Protein AF-A0A6I9P1H6-F1 (afdb_monomer_lite)

Foldseek 3Di:
DDDDDDDDDDDDDDDDDDDDDDPDDDDDPDPDDPPPVCCVVPVLVPALPVVLVCCVVVNDDDDNPVSVVSNVVCVVVVVVVVVCVVVVPVCVVVVVVVVVVVVVVCVVDDDDPDPCVVPDDPPDPVNVVLVVCCVPVNDDDPDDDDDDDDDDPDPPDDCLALVNVVVVLVVLLVVQADWDQDPNDIDGCLNVADQPDDDDDPFPCNVVCSLQRFGDDFELCLLALSVQSSGPRWDDDPPDDIDGLLPDFPVVVLVVCVVVVHDCVVVVVVCVVLVQHRQRLQHAHSDLVPPSNHPNHPCVVPPDGDRSQQSQWQHHAHRRNVPGGGGSVNHDPPWDAPVNHTTDD

Secondary structure (DSSP, 8-state):
-------------------------S------S---HHHHH-HHHH-HHHHHHHHHTTSS---HHHHHHHHHHHHHHHHHHHHHHHTHHHHHHHHHHHHHHHHHGGGG-PPP--HHHHHSPTTSHHHHHHHHHHHHH-SS-S----------SSTT----SHHHHHHHHHHHHHHHT-EEEETTEEEEHHHHS---S-----STTHHHHHHH-------GGGGSGGGGGG---EE--TTSPPEETTT--HHHHHHHHHHTT---HHHHHHHHHTT-TTTTTTSPPS-TT-TTS-TTSTTTT--SPP-HHHHHTT-EE-S-TTT-EE-HHHH--S--BSTTS-B--

Structure (mmCIF, N/CA/C/O backbone):
data_AF-A0A6I9P1H6-F1
#
_entry.id   AF-A0A6I9P1H6-F1
#
loop_
_atom_site.group_PDB
_atom_site.id
_atom_site.type_symbol
_atom_site.label_atom_id
_atom_site.label_alt_id
_atom_site.label_comp_id
_atom_site.label_asym_id
_atom_site.label_entity_id
_atom_site.label_seq_id
_atom_site.pdbx_PDB_ins_code
_atom_site.Cartn_x
_atom_site.Cartn_y
_atom_site.Cartn_z
_atom_site.occupancy
_atom_site.B_iso_or_equiv
_atom_site.auth_seq_id
_atom_site.auth_comp_id
_atom_site.auth_asym_id
_atom_site.auth_atom_id
_atom_site.pdbx_PDB_model_num
ATOM 1 N N . MET A 1 1 ? -38.890 -29.809 52.401 1.00 29.33 1 MET A N 1
ATOM 2 C CA . MET A 1 1 ? -40.084 -29.863 51.541 1.00 29.33 1 MET A CA 1
ATOM 3 C C . MET A 1 1 ? -40.910 -31.025 52.050 1.00 29.33 1 MET A C 1
ATOM 5 O O . MET A 1 1 ? -40.348 -32.099 52.188 1.00 29.33 1 MET A O 1
ATOM 9 N N . ALA A 1 2 ? -42.160 -30.797 52.435 1.00 23.08 2 ALA A N 1
ATOM 10 C CA . ALA A 1 2 ? -43.117 -31.863 52.714 1.00 23.08 2 ALA A CA 1
ATOM 11 C C . ALA A 1 2 ? -44.215 -31.703 51.662 1.00 23.08 2 ALA A C 1
ATOM 13 O O . ALA A 1 2 ? -44.708 -30.592 51.477 1.00 23.08 2 ALA A O 1
ATOM 14 N N . SER A 1 3 ? -44.484 -32.769 50.915 1.00 25.12 3 SER A N 1
ATOM 15 C CA . SER A 1 3 ? -45.437 -32.799 49.808 1.00 25.12 3 SER A CA 1
ATOM 16 C C . SER A 1 3 ? -46.521 -33.815 50.141 1.00 25.12 3 SER A C 1
ATOM 18 O O . SER A 1 3 ? -46.203 -34.893 50.642 1.00 25.12 3 SER A O 1
ATOM 20 N N . ALA A 1 4 ? -47.773 -33.478 49.850 1.00 27.72 4 ALA A N 1
ATOM 21 C CA . ALA A 1 4 ? -48.874 -34.426 49.763 1.00 27.72 4 ALA A CA 1
ATOM 22 C C . ALA A 1 4 ? -49.551 -34.235 48.401 1.00 27.72 4 ALA A C 1
ATOM 24 O O . ALA A 1 4 ? -49.667 -33.114 47.903 1.00 27.72 4 ALA A O 1
ATOM 25 N N . ALA A 1 5 ? -49.889 -35.363 47.787 1.00 29.36 5 ALA A N 1
ATOM 26 C CA . ALA A 1 5 ? -50.255 -35.511 46.391 1.00 29.36 5 ALA A CA 1
ATOM 27 C C . ALA A 1 5 ? -51.681 -35.033 46.055 1.00 29.36 5 ALA A C 1
ATOM 29 O O . ALA A 1 5 ? -52.578 -35.103 46.886 1.00 29.36 5 ALA A O 1
ATOM 30 N N . ASN A 1 6 ? -51.831 -34.658 44.779 1.00 31.67 6 ASN A N 1
ATOM 31 C CA . ASN A 1 6 ? -53.030 -34.618 43.932 1.00 31.67 6 ASN A CA 1
ATOM 32 C C . ASN A 1 6 ? -54.236 -33.761 44.363 1.00 31.67 6 ASN A C 1
ATOM 34 O O . ASN A 1 6 ? -55.027 -34.148 45.217 1.00 31.67 6 ASN A O 1
ATOM 38 N N . ALA A 1 7 ? -54.468 -32.678 43.612 1.00 27.02 7 ALA A N 1
ATOM 39 C CA . ALA A 1 7 ? -55.803 -32.140 43.340 1.00 27.02 7 ALA A CA 1
ATOM 40 C C . ALA A 1 7 ? -55.839 -31.530 41.917 1.00 27.02 7 ALA A C 1
ATOM 42 O O . ALA A 1 7 ? -54.811 -30.995 41.487 1.00 27.02 7 ALA A O 1
ATOM 43 N N . PRO A 1 8 ? -56.958 -31.635 41.169 1.00 28.03 8 PRO A N 1
ATOM 44 C CA . PRO A 1 8 ? -57.033 -31.257 39.761 1.00 28.03 8 PRO A CA 1
ATOM 45 C C . PRO A 1 8 ? -57.216 -29.750 39.558 1.00 28.03 8 PRO A C 1
ATOM 47 O O . PRO A 1 8 ? -57.646 -29.018 40.445 1.00 28.03 8 PRO A O 1
ATOM 50 N N . SER A 1 9 ? -56.875 -29.333 38.343 1.00 38.22 9 SER A N 1
ATOM 51 C CA . SER A 1 9 ? -56.962 -27.994 37.771 1.00 38.22 9 SER A CA 1
ATOM 52 C C . SER A 1 9 ? -58.387 -27.447 37.701 1.00 38.22 9 SER A C 1
ATOM 54 O O . SER A 1 9 ? -59.208 -28.028 36.999 1.00 38.22 9 SER A O 1
ATOM 56 N N . GLU A 1 10 ? -58.618 -26.266 38.272 1.00 28.19 10 GLU A N 1
ATOM 57 C CA . GLU A 1 10 ? -59.583 -25.304 37.737 1.00 28.19 10 GLU A CA 1
ATOM 58 C C . GLU A 1 10 ? -59.028 -23.886 37.903 1.00 28.19 10 GLU A C 1
ATOM 60 O O . GLU A 1 10 ? -58.549 -23.479 38.962 1.00 28.19 10 GLU A O 1
ATOM 65 N N . GLN A 1 11 ? -59.006 -23.183 36.779 1.00 32.91 11 GLN A N 1
ATOM 66 C CA . GLN A 1 11 ? -58.397 -21.885 36.566 1.00 32.91 11 GLN A CA 1
ATOM 67 C C . GLN A 1 11 ? -59.545 -20.888 36.424 1.00 32.91 11 GLN A C 1
ATOM 69 O O . GLN A 1 11 ? -60.203 -20.870 35.388 1.00 32.91 11 GLN A O 1
ATOM 74 N N . GLU A 1 12 ? -59.794 -20.066 37.445 1.00 27.11 12 GLU A N 1
ATOM 75 C CA . GLU A 1 12 ? -60.723 -18.939 37.329 1.00 27.11 12 GLU A CA 1
ATOM 76 C C . GLU A 1 12 ? -59.973 -17.617 37.530 1.00 27.11 12 GLU A C 1
ATOM 78 O O . GLU A 1 12 ? -59.463 -17.297 38.604 1.00 27.11 12 GLU A O 1
ATOM 83 N N . ASN A 1 13 ? -59.881 -16.879 36.424 1.00 35.34 13 ASN A N 1
ATOM 84 C CA . ASN A 1 13 ? -59.433 -15.496 36.318 1.00 35.34 13 ASN A CA 1
ATOM 85 C C . ASN A 1 13 ? -60.238 -14.580 37.248 1.00 35.34 13 ASN A C 1
ATOM 87 O O . ASN A 1 13 ? -61.447 -14.466 37.061 1.00 35.34 13 ASN A O 1
ATOM 91 N N . ARG A 1 14 ? -59.576 -13.815 38.128 1.00 28.55 14 ARG A N 1
ATOM 92 C CA . ARG A 1 14 ? -60.088 -12.512 38.592 1.00 28.55 14 ARG A CA 1
ATOM 93 C C . ARG A 1 14 ? -58.955 -11.534 38.918 1.00 28.55 14 ARG A C 1
ATOM 95 O O . ARG A 1 14 ? -57.993 -11.886 39.594 1.00 28.55 14 ARG A O 1
ATOM 102 N N . ASP A 1 15 ? -59.116 -10.322 38.389 1.00 31.20 15 ASP A N 1
ATOM 103 C CA . ASP A 1 15 ? -58.212 -9.165 38.428 1.00 31.20 15 ASP A CA 1
ATOM 104 C C . ASP A 1 15 ? -57.786 -8.711 39.847 1.00 31.20 15 ASP A C 1
ATOM 106 O O . ASP A 1 15 ? -58.510 -8.945 40.822 1.00 31.20 15 ASP A O 1
ATOM 110 N N . PRO A 1 16 ? -56.628 -8.027 39.989 1.00 36.81 16 PRO A N 1
ATOM 111 C CA . PRO A 1 16 ? -55.955 -7.805 41.262 1.00 36.81 16 PRO A CA 1
ATOM 112 C C . PRO A 1 16 ? -56.368 -6.473 41.902 1.00 36.81 16 PRO A C 1
ATOM 114 O O . PRO A 1 16 ? -55.867 -5.416 41.525 1.00 36.81 16 PRO A O 1
ATOM 117 N N . ASP A 1 17 ? -57.222 -6.502 42.927 1.00 35.41 17 ASP A N 1
ATOM 118 C CA . ASP A 1 17 ? -57.636 -5.275 43.620 1.00 35.41 17 ASP A CA 1
ATOM 119 C C . ASP A 1 17 ? -57.057 -5.140 45.044 1.00 35.41 17 ASP A C 1
ATOM 121 O O . ASP A 1 17 ? -57.394 -5.886 45.961 1.00 35.41 17 ASP A O 1
ATOM 125 N N . ARG A 1 18 ? -56.196 -4.118 45.194 1.00 34.31 18 ARG A N 1
ATOM 126 C CA . ARG A 1 18 ? -55.685 -3.428 46.407 1.00 34.31 18 ARG A CA 1
ATOM 127 C C . ARG A 1 18 ? -55.239 -4.269 47.620 1.00 34.31 18 ARG A C 1
ATOM 129 O O . ARG A 1 18 ? -56.071 -4.848 48.319 1.00 34.31 18 ARG A O 1
ATOM 136 N N . PRO A 1 19 ? -53.978 -4.137 48.090 1.00 31.38 19 PRO A N 1
ATOM 137 C CA . PRO A 1 19 ? -53.599 -4.733 49.365 1.00 31.38 19 PRO A CA 1
ATOM 138 C C . PRO A 1 19 ? -54.233 -3.948 50.523 1.00 31.38 19 PRO A C 1
ATOM 140 O O . PRO A 1 19 ? -54.010 -2.748 50.720 1.00 31.38 19 PRO A O 1
ATOM 143 N N . ARG A 1 20 ? -55.066 -4.651 51.294 1.00 40.25 20 ARG A N 1
ATOM 144 C CA . ARG A 1 20 ? -55.703 -4.148 52.511 1.00 40.25 20 ARG A CA 1
ATOM 145 C C . ARG A 1 20 ? -54.694 -4.148 53.658 1.00 40.25 20 ARG A C 1
ATOM 147 O O . ARG A 1 20 ? -54.273 -5.191 54.147 1.00 40.25 20 ARG A O 1
ATOM 154 N N . ILE A 1 21 ? -54.357 -2.953 54.137 1.00 41.62 21 ILE A N 1
ATOM 155 C CA . ILE A 1 21 ? -53.637 -2.745 55.395 1.00 41.62 21 ILE A CA 1
ATOM 156 C C . ILE A 1 21 ? -54.555 -3.197 56.543 1.00 41.62 21 ILE A C 1
ATOM 158 O O . ILE A 1 21 ? -55.512 -2.502 56.878 1.00 41.62 21 ILE A O 1
ATOM 162 N N . ARG A 1 22 ? -54.267 -4.334 57.190 1.00 35.12 22 ARG A N 1
ATOM 163 C CA . ARG A 1 22 ? -54.838 -4.662 58.508 1.00 35.12 22 ARG A CA 1
ATOM 164 C C . ARG A 1 22 ? -53.734 -4.884 59.534 1.00 35.12 22 ARG A C 1
ATOM 166 O O . ARG A 1 22 ? -53.161 -5.959 59.663 1.00 35.12 22 ARG A O 1
ATOM 173 N N . ARG A 1 23 ? -53.482 -3.835 60.318 1.00 35.50 23 ARG A N 1
ATOM 174 C CA . ARG A 1 23 ? -52.846 -3.924 61.635 1.00 35.50 23 ARG A CA 1
ATOM 175 C C . ARG A 1 23 ? -53.878 -4.585 62.557 1.00 35.50 23 ARG A C 1
ATOM 177 O O . ARG A 1 23 ? -54.861 -3.943 62.915 1.00 35.50 23 ARG A O 1
ATOM 184 N N . ARG A 1 24 ? -53.738 -5.879 62.859 1.00 41.03 24 ARG A N 1
ATOM 185 C CA . ARG A 1 24 ? -54.724 -6.588 63.690 1.00 41.03 24 ARG A CA 1
ATOM 186 C C . ARG A 1 24 ? -54.433 -6.312 65.168 1.00 41.03 24 ARG A C 1
ATOM 188 O O . ARG A 1 24 ? -53.486 -6.861 65.722 1.00 41.03 24 ARG A O 1
ATOM 195 N N . ASN A 1 25 ? -55.234 -5.436 65.778 1.00 30.94 25 ASN A N 1
ATOM 196 C CA . ASN A 1 25 ? -55.406 -5.414 67.229 1.00 30.94 25 ASN A CA 1
ATOM 197 C C . ASN A 1 25 ? -56.246 -6.630 67.644 1.00 30.94 25 ASN A C 1
ATOM 199 O O . ASN A 1 25 ? -57.116 -7.093 66.906 1.00 30.94 25 ASN A O 1
ATOM 203 N N . ARG A 1 26 ? -55.906 -7.172 68.810 1.00 47.94 26 ARG A N 1
ATOM 204 C CA . ARG A 1 26 ? -56.465 -8.379 69.421 1.00 47.94 26 ARG A CA 1
ATOM 205 C C . ARG A 1 26 ? -57.892 -8.091 69.908 1.00 47.94 26 ARG A C 1
ATOM 207 O O . ARG A 1 26 ? -58.064 -7.179 70.705 1.00 47.94 26 ARG A O 1
ATOM 214 N N . GLY A 1 27 ? -58.866 -8.885 69.463 1.00 34.81 27 GLY A N 1
ATOM 215 C CA . GLY A 1 27 ? -60.252 -8.835 69.946 1.00 34.81 27 GLY A CA 1
ATOM 216 C C . GLY A 1 27 ? -61.260 -8.545 68.839 1.00 34.81 27 GLY A C 1
ATOM 217 O O . GLY A 1 27 ? -61.596 -7.396 68.612 1.00 34.81 27 GLY A O 1
ATOM 218 N N . ASP A 1 28 ? -61.646 -9.586 68.101 1.00 30.09 28 ASP A N 1
ATOM 219 C CA . ASP A 1 28 ? -63.041 -9.869 67.731 1.00 30.09 28 ASP A CA 1
ATOM 220 C C . ASP A 1 28 ? -63.072 -11.035 66.740 1.00 30.09 28 ASP A C 1
ATOM 222 O O . ASP A 1 28 ? -62.555 -10.970 65.618 1.00 30.09 28 ASP A O 1
ATOM 226 N N . TYR A 1 29 ? -63.669 -12.137 67.189 1.00 39.19 29 TYR A N 1
ATOM 227 C CA . TYR A 1 29 ? -64.012 -13.282 66.358 1.00 39.19 29 TYR A CA 1
ATOM 228 C C . TYR A 1 29 ? -65.269 -12.943 65.552 1.00 39.19 29 TYR A C 1
ATOM 230 O O . TYR A 1 29 ? -66.377 -13.338 65.900 1.00 39.19 29 TYR A O 1
ATOM 238 N N . THR A 1 30 ? -65.096 -12.231 64.440 1.00 30.72 30 THR A N 1
ATOM 239 C CA . THR A 1 30 ? -66.087 -12.235 63.358 1.00 30.72 30 THR A CA 1
ATOM 240 C C . THR A 1 30 ? -65.793 -13.411 62.430 1.00 30.72 30 THR A C 1
ATOM 242 O O . THR A 1 30 ? -64.850 -13.420 61.640 1.00 30.72 30 THR A O 1
ATOM 245 N N . ARG A 1 31 ? -66.600 -14.457 62.618 1.00 39.22 31 ARG A N 1
ATOM 246 C CA . ARG A 1 31 ? -66.792 -15.613 61.734 1.00 39.22 31 ARG A CA 1
ATOM 247 C C . ARG A 1 31 ? -67.299 -15.078 60.379 1.00 39.22 31 ARG A C 1
ATOM 249 O O . ARG A 1 31 ? -68.198 -14.246 60.388 1.00 39.22 31 ARG A O 1
ATOM 256 N N . ASN A 1 32 ? -66.741 -15.556 59.262 1.00 34.53 32 ASN A N 1
ATOM 257 C CA . ASN A 1 32 ? -67.133 -15.277 57.858 1.00 34.53 32 ASN A CA 1
ATOM 258 C C . ASN A 1 32 ? -66.274 -14.278 57.051 1.00 34.53 32 ASN A C 1
ATOM 260 O O . ASN A 1 32 ? -66.785 -13.546 56.209 1.00 34.53 32 ASN A O 1
ATOM 264 N N . THR A 1 33 ? -64.951 -14.319 57.201 1.00 39.38 33 THR A N 1
ATOM 265 C CA . THR A 1 33 ? -64.059 -14.114 56.042 1.00 39.38 33 THR A CA 1
ATOM 266 C C . THR A 1 33 ? -63.577 -15.486 55.572 1.00 39.38 33 THR A C 1
ATOM 268 O O . THR A 1 33 ? -63.202 -16.273 56.450 1.00 39.38 33 THR A O 1
ATOM 271 N N . PRO A 1 34 ? -63.579 -15.807 54.262 1.00 41.56 34 PRO A N 1
ATOM 272 C CA . PRO A 1 34 ? -62.991 -17.054 53.788 1.00 41.56 34 PRO A CA 1
ATOM 273 C C . PRO A 1 34 ? -61.548 -17.102 54.295 1.00 41.56 34 PRO A C 1
ATOM 275 O O . PRO A 1 34 ? -60.816 -16.121 54.170 1.00 41.56 34 PRO A O 1
ATOM 278 N N . LEU A 1 35 ? -61.161 -18.195 54.950 1.00 52.41 35 LEU A N 1
ATOM 279 C CA . LEU A 1 35 ? -59.749 -18.469 55.187 1.00 52.41 35 LEU A CA 1
ATOM 280 C C . LEU A 1 35 ? -59.135 -18.646 53.798 1.00 52.41 35 LEU A C 1
ATOM 282 O O . LEU A 1 35 ? -59.453 -19.627 53.133 1.00 52.41 35 LEU A O 1
ATOM 286 N N . ASP A 1 36 ? -58.349 -17.668 53.346 1.00 59.59 36 ASP A N 1
ATOM 287 C CA . ASP A 1 36 ? -57.687 -17.693 52.041 1.00 59.59 36 ASP A CA 1
ATOM 288 C C . ASP A 1 36 ? -57.022 -19.064 51.838 1.00 59.59 36 ASP A C 1
ATOM 290 O O . ASP A 1 36 ? -56.136 -19.459 52.603 1.00 59.59 36 ASP A O 1
ATOM 294 N N . LEU A 1 37 ? -57.486 -19.806 50.825 1.00 62.22 37 LEU A N 1
ATOM 295 C CA . LEU A 1 37 ? -57.094 -21.193 50.537 1.00 62.22 37 LEU A CA 1
ATOM 296 C C . LEU A 1 37 ? -55.560 -21.343 50.432 1.00 62.22 37 LEU A C 1
ATOM 298 O O . LEU A 1 37 ? -54.986 -22.366 50.807 1.00 62.22 37 LEU A O 1
ATOM 302 N N . GLU A 1 38 ? -54.877 -20.277 50.008 1.00 60.91 38 GLU A N 1
ATOM 303 C CA . GLU A 1 38 ? -53.418 -20.178 49.924 1.00 60.91 38 GLU A CA 1
ATOM 304 C C . GLU A 1 38 ? -52.695 -20.314 51.271 1.00 60.91 38 GLU A C 1
ATOM 306 O O . GLU A 1 38 ? -51.604 -20.888 51.323 1.00 60.91 38 GLU A O 1
ATOM 311 N N . TYR A 1 39 ? -53.285 -19.856 52.379 1.00 64.50 39 TYR A N 1
ATOM 312 C CA . TYR A 1 39 ? -52.694 -20.026 53.713 1.00 64.50 39 TYR A CA 1
ATOM 313 C C . TYR A 1 39 ? -52.761 -21.478 54.196 1.00 64.50 39 TYR A C 1
ATOM 315 O O . TYR A 1 39 ? -51.957 -21.876 55.040 1.00 64.50 39 TYR A O 1
ATOM 323 N N . LEU A 1 40 ? -53.685 -22.275 53.653 1.00 64.94 40 LEU A N 1
ATOM 324 C CA . LEU A 1 40 ? -53.791 -23.709 53.924 1.00 64.94 40 LEU A CA 1
ATOM 325 C C . LEU A 1 40 ? -52.874 -24.519 53.001 1.00 64.94 40 LEU A C 1
ATOM 327 O O . LEU A 1 40 ? -52.251 -25.480 53.444 1.00 64.94 40 LEU A O 1
ATOM 331 N N . GLN A 1 41 ? -52.742 -24.109 51.738 1.00 71.31 41 GLN A N 1
ATOM 332 C CA . GLN A 1 41 ? -51.966 -24.844 50.740 1.00 71.31 41 GLN A CA 1
ATOM 333 C C . GLN A 1 41 ? -50.458 -24.528 50.798 1.00 71.31 41 GLN A C 1
ATOM 335 O O . GLN A 1 41 ? -49.636 -25.414 50.560 1.00 71.31 41 GLN A O 1
ATOM 340 N N . ARG A 1 42 ? -50.064 -23.278 51.111 1.00 76.75 42 ARG A N 1
ATOM 341 C CA . ARG A 1 42 ? -48.656 -22.814 51.146 1.00 76.75 42 ARG A CA 1
ATOM 342 C C . ARG A 1 42 ? -48.396 -21.744 52.230 1.00 76.75 42 ARG A C 1
ATOM 344 O O . ARG A 1 42 ? -47.953 -20.635 51.917 1.00 76.75 42 ARG A O 1
ATOM 351 N N . PRO A 1 43 ? -48.542 -22.072 53.528 1.00 76.69 43 PRO A N 1
ATOM 352 C CA . PRO A 1 43 ? -48.418 -21.103 54.625 1.00 76.69 43 PRO A CA 1
ATOM 353 C C . PRO A 1 43 ? -47.048 -20.410 54.683 1.00 76.69 43 PRO A C 1
ATOM 355 O O . PRO A 1 43 ? -46.962 -19.214 54.934 1.00 76.69 43 PRO A O 1
ATOM 358 N N . SER A 1 44 ? -45.959 -21.130 54.395 1.00 76.50 44 SER A N 1
ATOM 359 C CA . SER A 1 44 ? -44.600 -20.567 54.390 1.00 76.50 44 SER A CA 1
ATOM 360 C C . SER A 1 44 ? -44.340 -19.586 53.239 1.00 76.50 44 SER A C 1
ATOM 362 O O . SER A 1 44 ? -43.388 -18.801 53.302 1.00 76.50 44 SER A O 1
ATOM 364 N N . TYR A 1 45 ? -45.157 -19.627 52.181 1.00 79.38 45 TYR A N 1
ATOM 365 C CA . TYR A 1 45 ? -45.021 -18.755 51.022 1.00 79.38 45 TYR A CA 1
ATOM 366 C C . TYR A 1 45 ? -45.705 -17.407 51.253 1.00 79.38 45 TYR A C 1
ATOM 368 O O . TYR A 1 45 ? -45.050 -16.388 51.030 1.00 79.38 45 TYR A O 1
ATOM 376 N N . CYS A 1 46 ? -46.942 -17.413 51.759 1.00 77.75 46 CYS A N 1
ATOM 377 C CA . CYS A 1 46 ? -47.756 -16.210 51.964 1.00 77.75 46 CYS A CA 1
ATOM 378 C C . CYS A 1 46 ? -47.419 -15.479 53.272 1.00 77.75 46 CYS A C 1
ATOM 380 O O . CYS A 1 46 ? -47.264 -14.261 53.271 1.00 77.75 46 CYS A O 1
ATOM 382 N N . ASP A 1 47 ? -47.220 -16.210 54.374 1.00 81.62 47 ASP A N 1
ATOM 383 C CA . ASP A 1 47 ? -46.831 -15.633 55.663 1.00 81.62 47 ASP A CA 1
ATOM 384 C C . ASP A 1 47 ? -45.942 -16.603 56.450 1.00 81.62 47 ASP A C 1
ATOM 386 O O . ASP A 1 47 ? -46.387 -17.439 57.244 1.00 81.62 47 ASP A O 1
ATOM 390 N N . ALA A 1 48 ? -44.631 -16.467 56.251 1.00 83.81 48 ALA A N 1
ATOM 391 C CA . ALA A 1 48 ? -43.650 -17.289 56.942 1.00 83.81 48 ALA A CA 1
ATOM 392 C C . ALA A 1 48 ? -43.659 -17.067 58.465 1.00 83.81 48 ALA A C 1
ATOM 394 O O . ALA A 1 48 ? -43.186 -17.938 59.195 1.00 83.81 48 ALA A O 1
ATOM 395 N N . SER A 1 49 ? -44.201 -15.945 58.961 1.00 83.00 49 SER A N 1
ATOM 396 C CA . SER A 1 49 ? -44.326 -15.704 60.402 1.00 83.00 49 SER A CA 1
ATOM 397 C C . SER A 1 49 ? -45.437 -16.553 61.018 1.00 83.00 49 SER A C 1
ATOM 399 O O . SER A 1 49 ? -45.202 -17.208 62.033 1.00 83.00 49 SER A O 1
ATOM 401 N N . PHE A 1 50 ? -46.578 -16.663 60.332 1.00 84.94 50 PHE A N 1
ATOM 402 C CA . PHE A 1 50 ? -47.661 -17.577 60.692 1.00 84.94 50 PHE A CA 1
ATOM 403 C C . PHE A 1 50 ? -47.210 -19.042 60.628 1.00 84.94 50 PHE A C 1
ATOM 405 O O . PHE A 1 50 ? -47.451 -19.815 61.555 1.00 84.94 50 PHE A O 1
ATOM 412 N N . ALA A 1 51 ? -46.479 -19.429 59.578 1.00 83.06 51 ALA A N 1
ATOM 413 C CA . ALA A 1 51 ? -45.937 -20.783 59.458 1.00 83.06 51 ALA A CA 1
ATOM 414 C C . ALA A 1 51 ? -44.936 -21.124 60.582 1.00 83.06 51 ALA A C 1
ATOM 416 O O . ALA A 1 51 ? -44.910 -22.252 61.074 1.00 83.06 51 ALA A O 1
ATOM 417 N N . LEU A 1 52 ? -44.121 -20.155 61.016 1.00 84.06 52 LEU A N 1
ATOM 418 C CA . LEU A 1 52 ? -43.198 -20.332 62.138 1.00 84.06 52 LEU A CA 1
ATOM 419 C C . LEU A 1 52 ? -43.954 -20.476 63.462 1.00 84.06 52 LEU A C 1
ATOM 421 O O . LEU A 1 52 ? -43.590 -21.327 64.272 1.00 84.06 52 LEU A O 1
ATOM 425 N N . GLU A 1 53 ? -45.031 -19.712 63.644 1.00 84.00 53 GLU A N 1
ATOM 426 C CA . GLU A 1 53 ? -45.902 -19.793 64.816 1.00 84.00 53 GLU A CA 1
ATOM 427 C C . GLU A 1 53 ? -46.583 -21.171 64.929 1.00 84.00 53 GLU A C 1
ATOM 429 O O . GLU A 1 53 ? -46.563 -21.789 65.996 1.00 84.00 53 GLU A O 1
ATOM 434 N N . GLN A 1 54 ? -47.074 -21.726 63.814 1.00 83.94 54 GLN A N 1
ATOM 435 C CA . GLN A 1 54 ? -47.643 -23.082 63.761 1.00 83.94 54 GLN A CA 1
ATOM 436 C C . GLN A 1 54 ? -46.615 -24.174 64.110 1.00 83.94 54 GLN A C 1
ATOM 438 O O . GLN A 1 54 ? -46.949 -25.137 64.804 1.00 83.94 54 GLN A O 1
ATOM 443 N N . ILE A 1 55 ? -45.350 -24.005 63.697 1.00 84.31 55 ILE A N 1
ATOM 444 C CA . ILE A 1 55 ? -44.255 -24.915 64.075 1.00 84.31 55 ILE A CA 1
ATOM 445 C C . ILE A 1 55 ? -43.905 -24.776 65.566 1.00 84.31 55 ILE A C 1
ATOM 447 O O . ILE A 1 55 ? -43.563 -25.761 66.217 1.00 84.31 55 ILE A O 1
ATOM 451 N N . THR A 1 56 ? -43.992 -23.573 66.144 1.00 83.19 56 THR A N 1
ATOM 452 C CA . THR A 1 56 ? -43.755 -23.373 67.586 1.00 83.19 56 THR A CA 1
ATOM 453 C C . THR A 1 56 ? -44.895 -23.878 68.471 1.00 83.19 56 THR A C 1
ATOM 455 O O . THR A 1 56 ? -44.624 -24.331 69.576 1.00 83.19 56 THR A O 1
ATOM 458 N N . GLN A 1 57 ? -46.140 -23.863 67.981 1.00 85.62 57 GLN A N 1
ATOM 459 C CA . GLN A 1 57 ? -47.323 -24.397 68.676 1.00 85.62 57 GLN A CA 1
ATOM 460 C C . GLN A 1 57 ? -47.457 -25.929 68.565 1.00 85.62 57 GLN A C 1
ATOM 462 O O . GLN A 1 57 ? -48.426 -26.491 69.069 1.00 85.62 57 GLN A O 1
ATOM 467 N N . GLY A 1 58 ? -46.523 -26.609 67.887 1.00 81.38 58 GLY A N 1
ATOM 468 C CA . GLY A 1 58 ? -46.527 -28.068 67.723 1.00 81.38 58 GLY A CA 1
ATOM 469 C C . GLY A 1 58 ? -47.543 -28.600 66.706 1.00 81.38 58 GLY A C 1
ATOM 470 O O . GLY A 1 58 ? -47.731 -29.807 66.610 1.00 81.38 58 GLY A O 1
ATOM 471 N N . LYS A 1 59 ? -48.188 -27.720 65.931 1.00 82.19 59 LYS A N 1
ATOM 472 C CA . LYS A 1 59 ? -49.220 -28.076 64.940 1.00 82.19 59 LYS A CA 1
ATOM 473 C C . LYS A 1 59 ? -48.641 -28.442 63.569 1.00 82.19 59 LYS A C 1
ATOM 475 O O . LYS A 1 59 ? -49.349 -28.995 62.736 1.00 82.19 59 LYS A O 1
ATOM 480 N N . ALA A 1 60 ? -47.366 -28.131 63.328 1.00 80.75 60 ALA A N 1
ATOM 481 C CA . ALA A 1 60 ? -46.643 -28.439 62.096 1.00 80.75 60 ALA A CA 1
ATOM 482 C C . ALA A 1 60 ? -45.156 -28.721 62.378 1.00 80.75 60 ALA A C 1
ATOM 484 O O . ALA A 1 60 ? -44.598 -28.247 63.368 1.00 80.75 60 ALA A O 1
ATOM 485 N N . THR A 1 61 ? -44.485 -29.456 61.489 1.00 79.06 61 THR A N 1
ATOM 486 C CA . THR A 1 61 ? -43.053 -29.778 61.599 1.00 79.06 61 THR A CA 1
ATOM 487 C C . THR A 1 61 ? -42.252 -29.113 60.476 1.00 79.06 61 THR A C 1
ATOM 489 O O . THR A 1 61 ? -42.702 -29.007 59.336 1.00 79.06 61 THR A O 1
ATOM 492 N N . GLY A 1 62 ? -41.047 -28.615 60.778 1.00 83.25 62 GLY A N 1
ATOM 493 C CA . GLY A 1 62 ? -40.204 -27.957 59.776 1.00 83.25 62 GLY A CA 1
ATOM 494 C C . GLY A 1 62 ? -38.941 -27.298 60.335 1.00 83.25 62 GLY A C 1
ATOM 495 O O . GLY A 1 62 ? -38.753 -27.182 61.546 1.00 83.25 62 GLY A O 1
ATOM 496 N N . ARG A 1 63 ? -38.054 -26.848 59.434 1.00 85.38 63 ARG A N 1
ATOM 497 C CA . ARG A 1 63 ? -36.810 -26.143 59.795 1.00 85.38 63 ARG A CA 1
ATOM 498 C C . ARG A 1 63 ? -37.109 -24.683 60.154 1.00 85.38 63 ARG A C 1
ATOM 500 O O . ARG A 1 63 ? -37.534 -23.911 59.299 1.00 85.38 63 ARG A O 1
ATOM 507 N N . LYS A 1 64 ? -36.833 -24.297 61.403 1.00 84.50 64 LYS A N 1
ATOM 508 C CA . LYS A 1 64 ? -37.180 -22.975 61.962 1.00 84.50 64 LYS A CA 1
ATOM 509 C C . LYS A 1 64 ? -36.333 -21.819 61.408 1.00 84.50 64 LYS A C 1
ATOM 511 O O . LYS A 1 64 ? -36.879 -20.767 61.096 1.00 84.50 64 LYS A O 1
ATOM 516 N N . ALA A 1 65 ? -35.020 -22.004 61.247 1.00 86.50 65 ALA A N 1
ATOM 517 C CA . ALA A 1 65 ? -34.104 -20.914 60.883 1.00 86.50 65 ALA A CA 1
ATOM 518 C C . ALA A 1 65 ? -34.343 -20.307 59.476 1.00 86.50 65 ALA A C 1
ATOM 520 O O . ALA A 1 65 ? -34.455 -19.084 59.380 1.00 86.50 65 ALA A O 1
ATOM 521 N N . PRO A 1 66 ? -34.515 -21.096 58.391 1.00 88.06 66 PRO A N 1
ATOM 522 C CA . PRO A 1 66 ? -34.818 -20.538 57.067 1.00 88.06 66 PRO A CA 1
ATOM 523 C C . PRO A 1 66 ? -36.168 -19.812 57.025 1.00 88.06 66 PRO A C 1
ATOM 525 O O . PRO A 1 66 ? -36.327 -18.801 56.343 1.00 88.06 66 PRO A O 1
ATOM 528 N N . LEU A 1 67 ? -37.142 -20.319 57.783 1.00 85.88 67 LEU A N 1
ATOM 529 C CA . LEU A 1 67 ? -38.482 -19.749 57.853 1.00 85.88 67 LEU A CA 1
ATOM 530 C C . LEU A 1 67 ? -38.492 -18.425 58.626 1.00 85.88 67 LEU A C 1
ATOM 532 O O . LEU A 1 67 ? -39.145 -17.473 58.209 1.00 85.88 67 LEU A O 1
ATOM 536 N N . TRP A 1 68 ? -37.701 -18.336 59.695 1.00 87.44 68 TRP A N 1
ATOM 537 C CA . TRP A 1 68 ? -37.477 -17.097 60.435 1.00 87.44 68 TRP A CA 1
ATOM 538 C C . TRP A 1 68 ? -36.832 -16.013 59.563 1.00 87.44 68 TRP A C 1
ATOM 540 O O . TRP A 1 68 ? -37.306 -14.876 59.539 1.00 87.44 68 TRP A O 1
ATOM 550 N N . LEU A 1 69 ? -35.799 -16.375 58.792 1.00 90.50 69 LEU A N 1
ATOM 551 C CA . LEU A 1 69 ? -35.145 -15.461 57.853 1.00 90.50 69 LEU A CA 1
ATOM 552 C C . LEU A 1 69 ? -36.141 -14.948 56.804 1.00 90.50 69 LEU A C 1
ATOM 554 O O . LEU A 1 69 ? -36.246 -13.742 56.575 1.00 90.50 69 LEU A O 1
ATOM 558 N N . ARG A 1 70 ? -36.936 -15.853 56.221 1.00 89.88 70 ARG A N 1
ATOM 559 C CA . ARG A 1 70 ? -37.986 -15.503 55.257 1.00 89.88 70 ARG A CA 1
ATOM 560 C C . ARG A 1 70 ? -39.039 -14.576 55.866 1.00 89.88 70 ARG A C 1
ATOM 562 O O . ARG A 1 70 ? -39.377 -13.574 55.246 1.00 89.88 70 ARG A O 1
ATOM 569 N N . ALA A 1 71 ? -39.500 -14.849 57.085 1.00 87.88 71 ALA A N 1
ATOM 570 C CA . ALA A 1 71 ? -40.453 -13.997 57.795 1.00 87.88 71 ALA A CA 1
ATOM 571 C C . ALA A 1 71 ? -39.894 -12.585 58.035 1.00 87.88 71 ALA A C 1
ATOM 573 O O . ALA A 1 71 ? -40.612 -11.590 57.910 1.00 87.88 71 ALA A O 1
ATOM 574 N N . LYS A 1 72 ? -38.592 -12.472 58.331 1.00 91.00 72 LYS A N 1
ATOM 575 C CA . LYS A 1 72 ? -37.923 -11.178 58.495 1.00 91.00 72 LYS A CA 1
ATOM 576 C C . LYS A 1 72 ? -37.872 -10.389 57.182 1.00 91.00 72 LYS A C 1
ATOM 578 O O . LYS A 1 72 ? -38.219 -9.207 57.194 1.00 91.00 72 LYS A O 1
ATOM 583 N N . PHE A 1 73 ? -37.511 -11.033 56.069 1.00 92.00 73 PHE A N 1
ATOM 584 C CA . PHE A 1 73 ? -37.516 -10.414 54.736 1.00 92.00 73 PHE A CA 1
ATOM 585 C C . PHE A 1 73 ? -38.921 -10.008 54.288 1.00 92.00 73 PHE A C 1
ATOM 587 O O . PHE A 1 73 ? -39.119 -8.870 53.865 1.00 92.00 73 PHE A O 1
ATOM 594 N N . GLN A 1 74 ? -39.907 -10.893 54.450 1.00 91.12 74 GLN A N 1
ATOM 595 C CA . GLN A 1 74 ? -41.306 -10.606 54.127 1.00 91.12 74 GLN A CA 1
ATOM 596 C C . GLN A 1 74 ? -41.820 -9.407 54.916 1.00 91.12 74 GLN A C 1
ATOM 598 O O . GLN A 1 74 ? -42.423 -8.510 54.341 1.00 91.12 74 GLN A O 1
ATOM 603 N N . ARG A 1 75 ? -41.511 -9.320 56.213 1.00 88.94 75 ARG A N 1
ATOM 604 C CA . ARG A 1 75 ? -41.903 -8.171 57.035 1.00 88.94 75 ARG A CA 1
ATOM 605 C C . ARG A 1 75 ? -41.266 -6.862 56.564 1.00 88.94 75 ARG A C 1
ATOM 607 O O . ARG A 1 75 ? -41.913 -5.818 56.634 1.00 88.94 75 ARG A O 1
ATOM 614 N N . LEU A 1 76 ? -40.013 -6.896 56.111 1.00 92.88 76 LEU A N 1
ATOM 615 C CA . LEU A 1 76 ? -39.294 -5.709 55.647 1.00 92.88 76 LEU A CA 1
ATOM 616 C C . LEU A 1 76 ? -39.821 -5.226 54.286 1.00 92.88 76 LEU A C 1
ATOM 618 O O . LEU A 1 76 ? -40.140 -4.047 54.144 1.00 92.88 76 LEU A O 1
ATOM 622 N N . LEU A 1 77 ? -40.017 -6.146 53.337 1.00 93.00 77 LEU A N 1
ATOM 623 C CA . LEU A 1 77 ? -40.611 -5.863 52.027 1.00 93.00 77 LEU A CA 1
ATOM 624 C C . LEU A 1 77 ? -42.081 -5.454 52.133 1.00 93.00 77 LEU A C 1
ATOM 626 O O . LEU A 1 77 ? -42.500 -4.522 51.459 1.00 93.00 77 LEU A O 1
ATOM 630 N N . PHE A 1 78 ? -42.856 -6.076 53.023 1.00 90.88 78 PHE A N 1
ATOM 631 C CA . PHE A 1 78 ? -44.243 -5.686 53.267 1.00 90.88 78 PHE A CA 1
ATOM 632 C C . PHE A 1 78 ? -44.328 -4.271 53.851 1.00 90.88 78 PHE A C 1
ATOM 634 O O . PHE A 1 78 ? -45.173 -3.478 53.437 1.00 90.88 78 PHE A O 1
ATOM 641 N N . ARG A 1 79 ? -43.413 -3.905 54.764 1.00 92.50 79 ARG A N 1
ATOM 642 C CA . ARG A 1 79 ? -43.314 -2.533 55.289 1.00 92.50 79 ARG A CA 1
ATOM 643 C C . ARG A 1 79 ? -42.963 -1.533 54.186 1.00 92.50 79 ARG A C 1
ATOM 645 O O . ARG A 1 79 ? -43.550 -0.453 54.159 1.00 92.50 79 ARG A O 1
ATOM 652 N N . LEU A 1 80 ? -42.047 -1.897 53.290 1.00 90.88 80 LEU A N 1
ATOM 653 C CA . LEU A 1 80 ? -41.679 -1.091 52.127 1.00 90.88 80 LEU A CA 1
ATOM 654 C C . LEU A 1 80 ? -42.857 -0.942 51.153 1.00 90.88 80 LEU A C 1
ATOM 656 O O . LEU A 1 80 ? -43.180 0.173 50.763 1.00 90.88 80 LEU A O 1
ATOM 660 N N . GLY A 1 81 ? -43.562 -2.030 50.841 1.00 91.38 81 GLY A N 1
ATOM 661 C CA . GLY A 1 81 ? -44.753 -2.022 49.991 1.00 91.38 81 GLY A CA 1
ATOM 662 C C . GLY A 1 81 ? -45.875 -1.162 50.569 1.00 91.38 81 GLY A C 1
ATOM 663 O O . GLY A 1 81 ? -46.436 -0.330 49.865 1.00 91.38 81 GLY A O 1
ATOM 664 N N . CYS A 1 82 ? -46.136 -1.256 51.876 1.00 91.94 82 CYS A N 1
ATOM 665 C CA . CYS A 1 82 ? -47.085 -0.372 52.560 1.00 91.94 82 CYS A CA 1
ATOM 666 C C . CYS A 1 82 ? -46.665 1.106 52.483 1.00 91.94 82 CYS A C 1
ATOM 668 O O . CYS A 1 82 ? -47.514 1.985 52.334 1.00 91.94 82 CYS A O 1
ATOM 670 N N . TYR A 1 83 ? -45.364 1.390 52.593 1.00 91.31 83 TYR A N 1
ATOM 671 C CA . TYR A 1 83 ? -44.823 2.745 52.489 1.00 91.31 83 TYR A CA 1
ATOM 672 C C . TYR A 1 83 ? -44.951 3.314 51.069 1.00 91.31 83 TYR A C 1
ATOM 674 O O . TYR A 1 83 ? -45.372 4.461 50.910 1.00 91.31 83 TYR A O 1
ATOM 682 N N . ILE A 1 84 ? -44.666 2.499 50.050 1.00 91.50 84 ILE A N 1
ATOM 683 C CA . ILE A 1 84 ? -44.841 2.846 48.636 1.00 91.50 84 ILE A CA 1
ATOM 684 C C . ILE A 1 84 ? -46.323 3.046 48.329 1.00 91.50 84 ILE A C 1
ATOM 686 O O . ILE A 1 84 ? -46.683 4.054 47.738 1.00 91.50 84 ILE A O 1
ATOM 690 N N . GLN A 1 85 ? -47.205 2.160 48.793 1.00 91.75 85 GLN A N 1
ATOM 691 C CA . GLN A 1 85 ? -48.640 2.282 48.550 1.00 91.75 85 GLN A CA 1
ATOM 692 C C . GLN A 1 85 ? -49.242 3.545 49.166 1.00 91.75 85 GLN A C 1
ATOM 694 O O . GLN A 1 85 ? -50.091 4.187 48.554 1.00 91.75 85 GLN A O 1
ATOM 699 N N . LYS A 1 86 ? -48.784 3.935 50.361 1.00 92.12 86 LYS A N 1
ATOM 700 C CA . LYS A 1 86 ? -49.213 5.185 50.998 1.00 92.12 86 LYS A CA 1
ATOM 701 C C . LYS A 1 86 ? -48.761 6.427 50.213 1.00 92.12 86 LYS A C 1
ATOM 703 O O . LYS A 1 86 ? -49.423 7.455 50.288 1.00 92.12 86 LYS A O 1
ATOM 708 N N . ASN A 1 87 ? -47.655 6.332 49.473 1.00 91.75 87 ASN A N 1
ATOM 709 C CA . ASN A 1 87 ? -47.022 7.437 48.749 1.00 91.75 87 ASN A CA 1
ATOM 710 C C . ASN A 1 87 ? -46.862 7.146 47.242 1.00 91.75 87 ASN A C 1
ATOM 712 O O . ASN A 1 87 ? -45.880 7.586 46.641 1.00 91.75 87 ASN A O 1
ATOM 716 N N . CYS A 1 88 ? -47.799 6.416 46.627 1.00 88.50 88 CYS A N 1
ATOM 717 C CA . CYS A 1 88 ? -47.602 5.799 45.308 1.00 88.50 88 CYS A CA 1
ATOM 718 C C . CYS A 1 88 ? -47.234 6.809 44.208 1.00 88.50 88 CYS A C 1
ATOM 720 O O . CYS A 1 88 ? -46.249 6.612 43.501 1.00 88.50 88 CYS A O 1
ATOM 722 N N . GLY A 1 89 ? -47.951 7.934 44.124 1.00 89.56 89 GLY A N 1
ATOM 723 C CA . GLY A 1 89 ? -47.673 8.985 43.139 1.00 89.56 89 GLY A CA 1
ATOM 724 C C . GLY A 1 89 ? -46.334 9.693 43.366 1.00 89.56 89 GLY A C 1
ATOM 725 O O . GLY A 1 89 ? -45.592 9.918 42.415 1.00 89.56 89 GLY A O 1
ATOM 726 N N . LYS A 1 90 ? -45.977 9.988 44.626 1.00 91.50 90 LYS A N 1
ATOM 727 C CA . LYS A 1 90 ? -44.691 10.630 44.960 1.00 91.50 90 LYS A CA 1
ATOM 728 C C . LYS A 1 90 ? -43.513 9.727 44.597 1.00 91.50 90 LYS A C 1
ATOM 730 O O . LYS A 1 90 ? -42.540 10.208 44.030 1.00 91.50 90 LYS A O 1
ATOM 735 N N . PHE A 1 91 ? -43.618 8.430 44.889 1.00 92.50 91 PHE A N 1
ATOM 736 C CA . PHE A 1 91 ? -42.590 7.451 44.530 1.00 92.50 91 PHE A CA 1
ATOM 737 C C . PHE A 1 91 ? -42.423 7.316 43.017 1.00 92.50 91 PHE A C 1
ATOM 739 O O . PHE A 1 91 ? -41.294 7.288 42.535 1.00 92.50 91 PHE A O 1
ATOM 746 N N . LEU A 1 92 ? -43.531 7.271 42.272 1.00 93.25 92 LEU A N 1
ATOM 747 C CA . LEU A 1 92 ? -43.508 7.135 40.817 1.00 93.25 92 LEU A CA 1
ATOM 748 C C . LEU A 1 92 ? -42.879 8.359 40.147 1.00 93.25 92 LEU A C 1
ATOM 750 O O . LEU A 1 92 ? -41.972 8.203 39.338 1.00 93.25 92 LEU A O 1
ATOM 754 N N . VAL A 1 93 ? -43.306 9.571 40.515 1.00 94.88 93 VAL A N 1
ATOM 755 C CA . VAL A 1 93 ? -42.788 10.811 39.911 1.00 94.88 93 VAL A CA 1
ATOM 756 C C . VAL A 1 93 ? -41.311 11.012 40.237 1.00 94.88 93 VAL A C 1
ATOM 758 O O . VAL A 1 93 ? -40.527 11.308 39.341 1.00 94.88 93 VAL A O 1
ATOM 761 N N . VAL A 1 94 ? -40.906 10.809 41.495 1.00 95.25 94 VAL A N 1
ATOM 762 C CA . VAL A 1 94 ? -39.494 10.932 41.888 1.00 95.25 94 VAL A CA 1
ATOM 763 C C . VAL A 1 94 ? -38.642 9.866 41.195 1.00 95.25 94 VAL A C 1
ATOM 765 O O . VAL A 1 94 ? -37.573 10.186 40.688 1.00 95.25 94 VAL A O 1
ATOM 768 N N . GLY A 1 95 ? -39.120 8.621 41.108 1.00 94.50 95 GLY A N 1
ATOM 769 C CA . GLY A 1 95 ? -38.421 7.550 40.397 1.00 94.50 95 GLY A CA 1
ATOM 770 C C . GLY A 1 95 ? -38.252 7.846 38.906 1.00 94.50 95 GLY A C 1
ATOM 771 O O . GLY A 1 95 ? -37.147 7.731 38.383 1.00 94.50 95 GLY A O 1
ATOM 772 N N . LEU A 1 96 ? -39.318 8.293 38.236 1.00 95.88 96 LEU A N 1
ATOM 773 C CA . LEU A 1 96 ? -39.284 8.652 36.816 1.00 95.88 96 LEU A CA 1
ATOM 774 C C . LEU A 1 96 ? -38.358 9.847 36.562 1.00 95.88 96 LEU A C 1
ATOM 776 O O . LEU A 1 96 ? -37.601 9.823 35.599 1.00 95.88 96 LEU A O 1
ATOM 780 N N . MET A 1 97 ? -38.343 10.841 37.455 1.00 95.88 97 MET A N 1
ATOM 781 C CA . MET A 1 97 ? -37.396 11.960 37.389 1.00 95.88 97 MET A CA 1
ATOM 782 C C . MET A 1 97 ? -35.940 11.505 37.535 1.00 95.88 97 MET A C 1
ATOM 784 O O . MET A 1 97 ? -35.084 11.960 36.782 1.00 95.88 97 MET A O 1
ATOM 788 N N . ILE A 1 98 ? -35.649 10.587 38.462 1.00 96.62 98 ILE A N 1
ATOM 789 C CA . ILE A 1 98 ? -34.294 10.051 38.658 1.00 96.62 98 ILE A CA 1
ATOM 790 C C . ILE A 1 98 ? -33.847 9.245 37.430 1.00 96.62 98 ILE A C 1
ATOM 792 O O . ILE A 1 98 ? -32.756 9.473 36.912 1.00 96.62 98 ILE A O 1
ATOM 796 N N . PHE A 1 99 ? -34.687 8.338 36.921 1.00 96.12 99 PHE A N 1
ATOM 797 C CA . PHE A 1 99 ? -34.368 7.578 35.708 1.00 96.12 99 PHE A CA 1
ATOM 798 C C . PHE A 1 99 ? -34.257 8.477 34.472 1.00 96.12 99 PHE A C 1
ATOM 800 O O . PHE A 1 99 ? -33.366 8.270 33.652 1.00 96.12 99 PHE A O 1
ATOM 807 N N . GLY A 1 100 ? -35.098 9.508 34.366 1.00 95.62 100 GLY A N 1
ATOM 808 C CA . GLY A 1 100 ? -35.001 10.530 33.326 1.00 95.62 100 GLY A CA 1
ATOM 809 C C . GLY A 1 100 ? -33.681 11.299 33.390 1.00 95.62 100 GLY A C 1
ATOM 810 O O . GLY A 1 100 ? -33.029 11.472 32.365 1.00 95.62 100 GLY A O 1
ATOM 811 N N . ALA A 1 101 ? -33.231 11.686 34.588 1.00 95.00 101 ALA A N 1
ATOM 812 C CA . ALA A 1 101 ? -31.935 12.335 34.779 1.00 95.00 101 ALA A CA 1
ATOM 813 C C . ALA A 1 101 ? -30.761 11.431 34.358 1.00 95.00 101 ALA A C 1
ATOM 815 O O . ALA A 1 101 ? -29.835 11.906 33.703 1.00 95.00 101 ALA A O 1
ATOM 816 N N . PHE A 1 102 ? -30.815 10.126 34.653 1.00 95.12 102 PHE A N 1
ATOM 817 C CA . PHE A 1 102 ? -29.809 9.174 34.165 1.00 95.12 102 PHE A CA 1
ATOM 818 C C . PHE A 1 102 ? -29.846 8.999 32.643 1.00 95.12 102 PHE A C 1
ATOM 820 O O . PHE A 1 102 ? -28.790 8.916 32.017 1.00 95.12 102 PHE A O 1
ATOM 827 N N . ALA A 1 103 ? -31.034 9.001 32.032 1.00 94.94 103 ALA A N 1
ATOM 828 C CA . ALA A 1 103 ? -31.179 8.891 30.582 1.00 94.94 103 ALA A CA 1
ATOM 829 C C . ALA A 1 103 ? -30.554 10.082 29.834 1.00 94.94 103 ALA A C 1
ATOM 831 O O . ALA A 1 103 ? -30.001 9.896 28.753 1.00 94.94 103 ALA A O 1
ATOM 832 N N . VAL A 1 104 ? -30.553 11.288 30.419 1.00 95.12 104 VAL A N 1
ATOM 833 C CA . VAL A 1 104 ? -29.848 12.454 29.847 1.00 95.12 104 VAL A CA 1
ATOM 834 C C . VAL A 1 104 ? -28.340 12.198 29.711 1.00 95.12 104 VAL A C 1
ATOM 836 O O . VAL A 1 104 ? -27.722 12.679 28.761 1.00 95.12 104 VAL A O 1
ATOM 839 N N . GLY A 1 105 ? -27.753 11.381 30.593 1.00 92.00 105 GLY A N 1
ATOM 840 C CA . GLY A 1 105 ? -26.346 10.980 30.519 1.00 92.00 105 GLY A CA 1
ATOM 841 C C . GLY A 1 105 ? -25.980 10.214 29.242 1.00 92.00 105 GLY A C 1
ATOM 842 O O . GLY A 1 105 ? -24.828 10.263 28.818 1.00 92.00 105 GLY A O 1
ATOM 843 N N . LEU A 1 106 ? -26.952 9.589 28.565 1.00 92.50 106 LEU A N 1
ATOM 844 C CA . LEU A 1 106 ? -26.722 8.880 27.300 1.00 92.50 106 LEU A CA 1
ATOM 845 C C . LEU A 1 106 ? -26.325 9.814 26.152 1.00 92.50 106 LEU A C 1
ATOM 847 O O . LEU A 1 106 ? -25.733 9.356 25.182 1.00 92.50 106 LEU A O 1
ATOM 851 N N . ARG A 1 107 ? -26.584 11.125 26.254 1.00 91.50 107 ARG A N 1
ATOM 852 C CA . ARG A 1 107 ? -26.110 12.094 25.252 1.00 91.50 107 ARG A CA 1
ATOM 853 C C . ARG A 1 107 ? -24.580 12.184 25.202 1.00 91.50 107 ARG A C 1
ATOM 855 O O . ARG A 1 107 ? -24.037 12.559 24.171 1.00 91.50 107 ARG A O 1
ATOM 862 N N . ALA A 1 108 ? -23.899 11.855 26.299 1.00 91.62 108 ALA A N 1
ATOM 863 C CA . ALA A 1 108 ? -22.441 11.818 26.370 1.00 91.62 108 ALA A CA 1
ATOM 864 C C . ALA A 1 108 ? -21.856 10.449 25.972 1.00 91.62 108 ALA A C 1
ATOM 866 O O . ALA A 1 108 ? -20.660 10.224 26.148 1.00 91.62 108 ALA A O 1
ATOM 867 N N . ALA A 1 109 ? -22.681 9.519 25.476 1.00 90.75 109 ALA A N 1
ATOM 868 C CA . ALA A 1 109 ? -22.200 8.230 25.009 1.00 90.75 109 ALA A CA 1
ATOM 869 C C . ALA A 1 109 ? -21.405 8.412 23.710 1.00 90.75 109 ALA A C 1
ATOM 871 O O . ALA A 1 109 ? -21.961 8.763 22.670 1.00 90.75 109 ALA A O 1
ATOM 872 N N . ASN A 1 110 ? -20.104 8.147 23.783 1.00 90.25 110 ASN A N 1
ATOM 873 C CA . ASN A 1 110 ? -19.236 8.070 22.617 1.00 90.25 110 ASN A CA 1
ATOM 874 C C . ASN A 1 110 ? -19.161 6.616 22.152 1.00 90.25 110 ASN A C 1
ATOM 876 O O . ASN A 1 110 ? -19.001 5.707 22.969 1.00 90.25 110 ASN A O 1
ATOM 880 N N . LEU A 1 111 ? -19.288 6.405 20.844 1.00 88.75 111 LEU A N 1
ATOM 881 C CA . LEU A 1 111 ? -19.110 5.094 20.236 1.00 88.75 111 LEU A CA 1
ATOM 882 C C . LEU A 1 111 ? -17.657 4.955 19.786 1.00 88.75 111 LEU A C 1
ATOM 884 O O . LEU A 1 111 ? -17.209 5.694 18.910 1.00 88.75 111 LEU A O 1
ATOM 888 N N . GLU A 1 112 ? -16.938 3.997 20.363 1.00 90.25 112 GLU A N 1
ATOM 889 C CA . GLU A 1 112 ? -15.609 3.648 19.871 1.00 90.25 112 GLU A CA 1
ATOM 890 C C . GLU A 1 112 ? -15.759 2.875 18.553 1.00 90.25 112 GLU A C 1
ATOM 892 O O . GLU A 1 112 ? -16.459 1.864 18.492 1.00 90.25 112 GLU A O 1
ATOM 897 N N . THR A 1 113 ? -15.128 3.372 17.491 1.00 90.12 113 THR A N 1
ATOM 898 C CA . THR A 1 113 ? -15.130 2.743 16.152 1.00 90.12 113 THR A CA 1
ATOM 899 C C . THR A 1 113 ? -13.746 2.255 15.734 1.00 90.12 113 THR A C 1
ATOM 901 O O . THR A 1 113 ? -13.586 1.657 14.673 1.00 90.12 113 THR A O 1
ATOM 904 N N . ASP A 1 114 ? -12.751 2.479 16.589 1.00 85.19 114 ASP A N 1
ATOM 905 C CA . ASP A 1 114 ? -11.372 2.085 16.371 1.00 85.19 114 ASP A CA 1
ATOM 906 C C . ASP A 1 114 ? -11.194 0.590 16.673 1.00 85.19 114 ASP A C 1
ATOM 908 O O . ASP A 1 114 ? -11.308 0.132 17.815 1.00 85.19 114 ASP A O 1
ATOM 912 N N . VAL A 1 115 ? -10.924 -0.176 15.616 1.00 86.44 115 VAL A N 1
ATOM 913 C CA . VAL A 1 115 ? -10.743 -1.630 15.676 1.00 86.44 115 VAL A CA 1
ATOM 914 C C . VAL A 1 115 ? -9.575 -1.999 16.592 1.00 86.44 115 VAL A C 1
ATOM 916 O O . VAL A 1 115 ? -9.679 -2.974 17.335 1.00 86.44 115 VAL A O 1
ATOM 919 N N . GLU A 1 116 ? -8.492 -1.218 16.612 1.00 83.81 116 GLU A N 1
ATOM 920 C CA . GLU A 1 116 ? -7.318 -1.536 17.429 1.00 83.81 116 GLU A CA 1
ATOM 921 C C . GLU A 1 116 ? -7.654 -1.478 18.921 1.00 83.81 116 GLU A C 1
ATOM 923 O O . GLU A 1 116 ? -7.288 -2.373 19.681 1.00 83.81 116 GLU A O 1
ATOM 928 N N . LYS A 1 117 ? -8.416 -0.467 19.347 1.00 84.81 117 LYS A N 1
ATOM 929 C CA . LYS A 1 117 ? -8.842 -0.333 20.748 1.00 84.81 117 LYS A CA 1
ATOM 930 C C . LYS A 1 117 ? -9.883 -1.369 21.160 1.00 84.81 117 LYS A C 1
ATOM 932 O O . LYS A 1 117 ? -9.929 -1.741 22.328 1.00 84.81 117 LYS A O 1
ATOM 937 N N . LEU A 1 118 ? -10.721 -1.815 20.225 1.00 89.12 118 LEU A N 1
ATOM 938 C CA . LEU A 1 118 ? -11.757 -2.815 20.490 1.00 89.12 118 LEU A CA 1
ATOM 939 C C . LEU A 1 118 ? -11.178 -4.226 20.662 1.00 89.12 118 LEU A C 1
ATOM 941 O O . LEU A 1 118 ? -11.701 -5.004 21.458 1.00 89.12 118 LEU A O 1
ATOM 945 N N . TRP A 1 119 ? -10.121 -4.561 19.918 1.00 88.62 119 TRP A N 1
ATOM 946 C CA . TRP A 1 119 ? -9.549 -5.910 19.901 1.00 88.62 119 TRP A CA 1
ATOM 947 C C . TRP A 1 119 ? -8.359 -6.104 20.844 1.00 88.62 119 TRP A C 1
ATOM 949 O O . TRP A 1 119 ? -8.083 -7.236 21.244 1.00 88.62 119 TRP A O 1
ATOM 959 N N . VAL A 1 120 ? -7.642 -5.037 21.204 1.00 90.94 120 VAL A N 1
ATOM 960 C CA . VAL A 1 120 ? -6.456 -5.139 22.062 1.00 90.94 120 VAL A CA 1
ATOM 961 C C . VAL A 1 120 ? -6.839 -5.105 23.541 1.00 90.94 120 VAL A C 1
ATOM 963 O O . VAL A 1 120 ? -7.544 -4.217 24.013 1.00 90.94 120 VAL A O 1
ATOM 966 N N . GLU A 1 121 ? -6.302 -6.055 24.307 1.00 89.50 121 GLU A N 1
ATOM 967 C CA . GLU A 1 121 ? -6.484 -6.105 25.757 1.00 89.50 121 GLU A CA 1
ATOM 968 C C . GLU A 1 121 ? -5.793 -4.924 26.461 1.00 89.50 121 GLU A C 1
ATOM 970 O O . GLU A 1 121 ? -4.571 -4.738 26.388 1.00 89.50 121 GLU A O 1
ATOM 975 N N . VAL A 1 122 ? -6.578 -4.146 27.208 1.00 90.69 122 VAL A N 1
ATOM 976 C CA . VAL A 1 122 ? -6.082 -3.004 27.983 1.00 90.69 122 VAL A CA 1
ATOM 977 C C . VAL A 1 122 ? -5.219 -3.491 29.149 1.00 90.69 122 VAL A C 1
ATOM 979 O O . VAL A 1 122 ? -5.635 -4.318 29.953 1.00 90.69 122 VAL A O 1
ATOM 982 N N . GLY A 1 123 ? -4.006 -2.944 29.261 1.00 90.44 123 GLY A N 1
ATOM 983 C CA . GLY A 1 123 ? -3.040 -3.315 30.307 1.00 90.44 123 GLY A CA 1
ATOM 984 C C . GLY A 1 123 ? -2.185 -4.548 29.988 1.00 90.44 123 GLY A C 1
ATOM 985 O O . GLY A 1 123 ? -1.270 -4.861 30.749 1.00 90.44 123 GLY A O 1
ATOM 986 N N . GLY A 1 124 ? -2.422 -5.206 28.849 1.00 92.38 124 GLY A N 1
ATOM 987 C CA . GLY A 1 124 ? -1.573 -6.284 28.348 1.00 92.38 124 GLY A CA 1
ATOM 988 C C . GLY A 1 124 ? -0.235 -5.796 27.774 1.00 92.38 124 GLY A C 1
ATOM 989 O O . GLY A 1 124 ? 0.014 -4.597 27.608 1.00 92.38 124 GLY A O 1
ATOM 990 N N . ARG A 1 125 ? 0.636 -6.747 27.409 1.00 94.38 125 ARG A N 1
ATOM 991 C CA . ARG A 1 125 ? 1.942 -6.456 26.785 1.00 94.38 125 ARG A CA 1
ATOM 992 C C . ARG A 1 125 ? 1.795 -5.665 25.482 1.00 94.38 125 ARG A C 1
ATOM 994 O O . ARG A 1 125 ? 2.471 -4.656 25.313 1.00 94.38 125 ARG A O 1
ATOM 1001 N N . VAL A 1 126 ? 0.883 -6.101 24.610 1.00 92.19 126 VAL A N 1
ATOM 1002 C CA . VAL A 1 126 ? 0.640 -5.490 23.292 1.00 92.19 126 VAL A CA 1
ATOM 1003 C C . VAL A 1 126 ? 0.203 -4.034 23.437 1.00 92.19 126 VAL A C 1
ATOM 1005 O O . VAL A 1 126 ? 0.719 -3.170 22.741 1.00 92.19 126 VAL A O 1
ATOM 1008 N N . ASN A 1 127 ? -0.662 -3.725 24.406 1.00 90.69 127 ASN A N 1
ATOM 1009 C CA . ASN A 1 127 ? -1.067 -2.346 24.675 1.00 90.69 127 ASN A CA 1
ATOM 1010 C C . ASN A 1 127 ? 0.115 -1.462 25.116 1.00 90.69 127 ASN A C 1
ATOM 1012 O O . ASN A 1 127 ? 0.206 -0.302 24.718 1.00 90.69 127 ASN A O 1
ATOM 1016 N N . ARG A 1 128 ? 1.052 -2.001 25.912 1.00 91.94 128 ARG A N 1
ATOM 1017 C CA . ARG A 1 12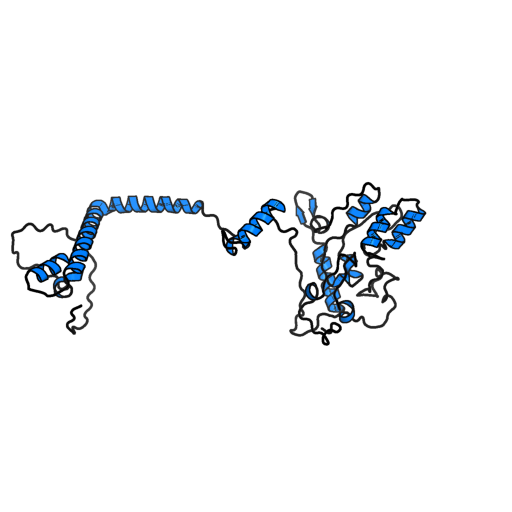8 ? 2.258 -1.267 26.332 1.00 91.94 128 ARG A CA 1
ATOM 1018 C C . ARG A 1 128 ? 3.212 -1.014 25.164 1.00 91.94 128 ARG A C 1
ATOM 1020 O O . ARG A 1 128 ? 3.764 0.077 25.068 1.00 91.94 128 ARG A O 1
ATOM 1027 N N . GLU A 1 129 ? 3.382 -2.000 24.289 1.00 91.38 129 GLU A N 1
ATOM 1028 C CA . GLU A 1 129 ? 4.189 -1.882 23.069 1.00 91.38 129 GLU A CA 1
ATOM 1029 C C . GLU A 1 129 ? 3.567 -0.875 22.091 1.00 91.38 129 GLU A C 1
ATOM 1031 O O . GLU A 1 129 ? 4.259 0.033 21.646 1.00 91.38 129 GLU A O 1
ATOM 1036 N N . LEU A 1 130 ? 2.251 -0.939 21.854 1.00 88.94 130 LEU A N 1
ATOM 1037 C CA . LEU A 1 130 ? 1.527 0.046 21.041 1.00 88.94 130 LEU A CA 1
ATOM 1038 C C . LEU A 1 130 ? 1.636 1.459 21.620 1.00 88.94 130 LEU A C 1
ATOM 1040 O O . LEU A 1 130 ? 1.889 2.405 20.882 1.00 88.94 130 LEU A O 1
ATOM 1044 N N . THR A 1 131 ? 1.490 1.613 22.938 1.00 89.81 131 THR A N 1
ATOM 1045 C CA . THR A 1 131 ? 1.641 2.920 23.599 1.00 89.81 131 THR A CA 1
ATOM 1046 C C . THR A 1 131 ? 3.055 3.471 23.412 1.00 89.81 131 THR A C 1
ATOM 1048 O O . THR A 1 131 ? 3.216 4.649 23.105 1.00 89.81 131 THR A O 1
ATOM 1051 N N . TYR A 1 132 ? 4.077 2.622 23.552 1.00 91.25 132 TYR A N 1
ATOM 1052 C CA . TYR A 1 132 ? 5.468 3.010 23.324 1.00 91.25 132 TYR A CA 1
ATOM 1053 C C . TYR A 1 132 ? 5.718 3.413 21.864 1.00 91.25 132 TYR A C 1
ATOM 1055 O O . TYR A 1 132 ? 6.320 4.454 21.611 1.00 91.25 132 TYR A O 1
ATOM 1063 N N . THR A 1 133 ? 5.227 2.635 20.899 1.00 88.94 133 THR A N 1
ATOM 1064 C CA . THR A 1 133 ? 5.333 2.966 19.472 1.00 88.94 133 THR A CA 1
ATOM 1065 C C . THR A 1 133 ? 4.638 4.289 19.166 1.00 88.94 133 THR A C 1
ATOM 1067 O O . THR A 1 133 ? 5.254 5.157 18.552 1.00 88.94 133 THR A O 1
ATOM 1070 N N . ARG A 1 134 ? 3.418 4.507 19.675 1.00 87.81 134 ARG A N 1
ATOM 1071 C CA . ARG A 1 134 ? 2.681 5.759 19.449 1.00 87.81 134 ARG A CA 1
ATOM 1072 C C . ARG A 1 134 ? 3.377 6.987 20.029 1.00 87.81 134 ARG A C 1
ATOM 1074 O O . ARG A 1 134 ? 3.353 8.048 19.420 1.00 87.81 134 ARG A O 1
ATOM 1081 N N . GLN A 1 135 ? 4.029 6.842 21.181 1.00 90.00 135 GLN A N 1
ATOM 1082 C CA . GLN A 1 135 ? 4.777 7.932 21.810 1.00 90.00 135 GLN A CA 1
ATOM 1083 C C . GLN A 1 135 ? 6.059 8.302 21.057 1.00 90.00 135 GLN A C 1
ATOM 1085 O O . GLN A 1 135 ? 6.432 9.471 21.058 1.00 90.00 135 GLN A O 1
ATOM 1090 N N . ASN A 1 136 ? 6.739 7.328 20.441 1.00 90.44 136 ASN A N 1
ATOM 1091 C CA . ASN A 1 136 ? 8.041 7.564 19.807 1.00 90.44 136 ASN A CA 1
ATOM 1092 C C . ASN A 1 136 ? 7.965 7.797 18.294 1.00 90.44 136 ASN A C 1
ATOM 1094 O O . ASN A 1 136 ? 8.785 8.537 17.762 1.00 90.44 136 ASN A O 1
ATOM 1098 N N . ILE A 1 137 ? 7.026 7.147 17.602 1.00 83.56 137 ILE A N 1
ATOM 1099 C CA . ILE A 1 137 ? 6.890 7.191 16.136 1.00 83.56 137 ILE A CA 1
ATOM 1100 C C . ILE A 1 137 ? 5.687 8.053 15.716 1.00 83.56 137 ILE A C 1
ATOM 1102 O O . ILE A 1 137 ? 5.718 8.652 14.645 1.00 83.56 137 ILE A O 1
ATOM 1106 N N . GLY A 1 138 ? 4.669 8.184 16.573 1.00 83.06 138 GLY A N 1
ATOM 1107 C CA . GLY A 1 138 ? 3.433 8.921 16.296 1.00 83.06 138 GLY A CA 1
ATOM 1108 C C . GLY A 1 138 ? 2.195 8.021 16.293 1.00 83.06 138 GLY A C 1
ATOM 1109 O O . GLY A 1 138 ? 2.293 6.800 16.375 1.00 83.06 138 GLY A O 1
ATOM 1110 N N . GLU A 1 139 ? 1.009 8.629 16.236 1.00 66.94 139 GLU A N 1
ATOM 1111 C CA . GLU A 1 139 ? -0.276 7.922 16.379 1.00 66.94 139 GLU A CA 1
ATOM 1112 C C . GLU A 1 139 ? -0.615 6.976 15.215 1.00 66.94 139 GLU A C 1
ATOM 1114 O O . GLU A 1 139 ? -1.403 6.050 15.403 1.00 66.94 139 GLU A O 1
ATOM 1119 N N . GLU A 1 140 ? 0.003 7.167 14.048 1.00 63.34 140 GLU A N 1
ATOM 1120 C CA . GLU A 1 140 ? -0.281 6.416 12.825 1.00 63.34 140 GLU A CA 1
ATOM 1121 C C . GLU A 1 140 ? 0.837 5.418 12.486 1.00 63.34 140 GLU A C 1
ATOM 1123 O O . GLU A 1 140 ? 2.014 5.625 12.792 1.00 63.34 140 GLU A O 1
ATOM 1128 N N . ALA A 1 141 ? 0.470 4.318 11.820 1.00 68.12 141 ALA A N 1
ATOM 1129 C CA . ALA A 1 141 ? 1.446 3.438 11.187 1.00 68.12 141 ALA A CA 1
ATOM 1130 C C . ALA A 1 141 ? 2.296 4.234 10.178 1.00 68.12 141 ALA A C 1
ATOM 1132 O O . ALA A 1 141 ? 1.797 5.163 9.546 1.00 68.12 141 ALA A O 1
ATOM 1133 N N . MET A 1 142 ? 3.568 3.851 9.987 1.00 71.62 142 MET A N 1
ATOM 1134 C CA . MET A 1 142 ? 4.494 4.575 9.092 1.00 71.62 142 MET A CA 1
ATOM 1135 C C . MET A 1 142 ? 3.939 4.795 7.673 1.00 71.62 142 MET A C 1
ATOM 1137 O O . MET A 1 142 ? 4.327 5.755 7.014 1.00 71.62 142 MET A O 1
ATOM 1141 N N . PHE A 1 143 ? 3.056 3.913 7.196 1.00 80.38 143 PHE A N 1
ATOM 1142 C CA . PHE A 1 143 ? 2.274 4.095 5.976 1.00 80.38 143 PHE A CA 1
ATOM 1143 C C . PHE A 1 143 ? 1.002 3.231 6.015 1.00 80.38 143 PHE A C 1
ATOM 1145 O O . PHE A 1 143 ? 0.979 2.175 6.647 1.00 80.38 143 PHE A O 1
ATOM 1152 N N . ASN A 1 144 ? -0.034 3.654 5.283 1.00 85.56 144 ASN A N 1
ATOM 1153 C CA . ASN A 1 144 ? -1.302 2.932 5.145 1.00 85.56 144 ASN A CA 1
ATOM 1154 C C . ASN A 1 144 ? -1.430 2.358 3.721 1.00 85.56 144 ASN A C 1
ATOM 1156 O O . ASN A 1 144 ? -1.691 3.124 2.786 1.00 85.56 144 ASN A O 1
ATOM 1160 N N . PRO A 1 145 ? -1.228 1.042 3.516 1.00 90.94 145 PRO A N 1
ATOM 1161 C CA . PRO A 1 145 ? -1.235 0.455 2.182 1.00 90.94 145 PRO A CA 1
ATOM 1162 C C . PRO A 1 145 ? -2.645 0.439 1.581 1.00 90.94 145 PRO A C 1
ATOM 1164 O O . PRO A 1 145 ? -3.611 0.048 2.232 1.00 90.94 145 PRO A O 1
ATOM 1167 N N . GLN A 1 146 ? -2.744 0.815 0.307 1.00 93.94 146 GLN A N 1
ATOM 1168 C CA . GLN A 1 146 ? -3.954 0.665 -0.500 1.00 93.94 146 GLN A CA 1
ATOM 1169 C C . GLN A 1 146 ? -3.745 -0.501 -1.465 1.00 93.94 146 GLN A C 1
ATOM 1171 O O . GLN A 1 146 ? -2.814 -0.478 -2.269 1.00 93.94 146 GLN A O 1
ATOM 1176 N N . LEU A 1 147 ? -4.577 -1.538 -1.352 1.00 95.19 147 LEU A N 1
ATOM 1177 C CA . LEU A 1 147 ? -4.373 -2.811 -2.046 1.00 95.19 147 LEU A CA 1
ATOM 1178 C C . LEU A 1 147 ? -5.344 -2.971 -3.218 1.00 95.19 147 LEU A C 1
ATOM 1180 O O . LEU A 1 147 ? -6.543 -2.728 -3.085 1.00 95.19 147 LEU A O 1
ATOM 1184 N N . MET A 1 148 ? -4.826 -3.447 -4.352 1.00 95.88 148 MET A N 1
ATOM 1185 C CA . MET A 1 148 ? -5.613 -3.839 -5.521 1.00 95.88 148 MET A CA 1
ATOM 1186 C C . MET A 1 148 ? -5.258 -5.277 -5.900 1.00 95.88 148 MET A C 1
ATOM 1188 O O . MET A 1 148 ? -4.129 -5.558 -6.290 1.00 95.88 148 MET A O 1
ATOM 1192 N N . ILE A 1 149 ? -6.227 -6.188 -5.795 1.00 96.31 149 ILE A N 1
ATOM 1193 C CA . ILE A 1 149 ? -6.038 -7.614 -6.086 1.00 96.31 149 ILE A CA 1
ATOM 1194 C C . ILE A 1 149 ? -6.859 -7.979 -7.319 1.00 96.31 149 ILE A C 1
ATOM 1196 O O . ILE A 1 149 ? -8.055 -7.693 -7.387 1.00 96.31 149 ILE A O 1
ATOM 1200 N N . GLN A 1 150 ? -6.218 -8.638 -8.282 1.00 95.88 150 GLN A N 1
ATOM 1201 C CA . GLN A 1 150 ? -6.879 -9.197 -9.454 1.00 95.88 150 GLN A CA 1
ATOM 1202 C C . GLN A 1 150 ? -7.040 -10.702 -9.292 1.00 95.88 150 GLN A C 1
ATOM 1204 O O . GLN A 1 150 ? -6.082 -11.413 -9.005 1.00 95.88 150 GLN A O 1
ATOM 1209 N N . THR A 1 151 ? -8.252 -11.183 -9.539 1.00 94.94 151 THR A N 1
ATOM 1210 C CA . THR A 1 151 ? -8.573 -12.608 -9.593 1.00 94.94 151 THR A CA 1
ATOM 1211 C C . THR A 1 151 ? -9.244 -12.929 -10.928 1.00 94.94 151 THR A C 1
ATOM 1213 O O . THR A 1 151 ? -9.951 -12.080 -11.487 1.00 94.94 151 THR A O 1
ATOM 1216 N N . PRO A 1 152 ? -9.005 -14.123 -11.494 1.00 94.88 152 PRO A N 1
ATOM 1217 C CA . PRO A 1 152 ? -9.756 -14.573 -12.655 1.00 94.88 152 PRO A CA 1
ATOM 1218 C C . PRO A 1 152 ? -11.230 -14.783 -12.283 1.00 94.88 152 PRO A C 1
ATOM 1220 O O . PRO A 1 152 ? -11.559 -15.099 -11.142 1.00 94.88 152 PRO A O 1
ATOM 1223 N N . ARG A 1 153 ? -12.129 -14.622 -13.260 1.00 92.69 153 ARG A N 1
ATOM 1224 C CA . ARG A 1 153 ? -13.571 -14.855 -13.053 1.00 92.69 153 ARG A CA 1
ATOM 1225 C C . ARG A 1 153 ? -13.909 -16.334 -12.875 1.00 92.69 153 ARG A C 1
ATOM 1227 O O . ARG A 1 153 ? -14.869 -16.658 -12.187 1.00 92.69 153 ARG A O 1
ATOM 1234 N N . GLU A 1 154 ? -13.154 -17.200 -13.539 1.00 93.62 154 GLU A N 1
ATOM 1235 C CA . GLU A 1 154 ? -13.313 -18.649 -13.471 1.00 93.62 154 GLU A CA 1
ATOM 1236 C C . GLU A 1 154 ? -12.376 -19.219 -12.406 1.00 93.62 154 GLU A C 1
ATOM 1238 O O . GLU A 1 154 ? -11.177 -18.922 -12.391 1.00 93.62 154 GLU A O 1
ATOM 1243 N N . GLU A 1 155 ? -12.918 -20.050 -11.517 1.00 89.81 155 GLU A N 1
ATOM 1244 C CA . GLU A 1 155 ? -12.121 -20.738 -10.505 1.00 89.81 155 GLU A CA 1
ATOM 1245 C C . GLU A 1 155 ? -11.093 -21.667 -11.167 1.00 89.81 155 GLU A C 1
ATOM 1247 O O . GLU A 1 155 ? -11.418 -22.471 -12.040 1.00 89.81 155 GLU A O 1
ATOM 1252 N N . GLY A 1 156 ? -9.831 -21.556 -10.746 1.00 86.00 156 GLY A N 1
ATOM 1253 C CA . GLY A 1 156 ? -8.729 -22.374 -11.264 1.00 86.00 156 GLY A CA 1
ATOM 1254 C C . GLY A 1 156 ? -8.114 -21.895 -12.585 1.00 86.00 156 GLY A C 1
ATOM 1255 O O . GLY A 1 156 ? -7.175 -22.532 -13.070 1.00 86.00 156 GLY A O 1
ATOM 1256 N N . ALA A 1 157 ? -8.584 -20.785 -13.164 1.00 91.50 157 ALA A N 1
ATOM 1257 C CA . ALA A 1 157 ? -7.932 -20.180 -14.324 1.00 91.50 157 ALA A CA 1
ATOM 1258 C C . ALA A 1 157 ? -6.592 -19.519 -13.946 1.00 91.50 157 ALA A C 1
ATOM 1260 O O . ALA A 1 157 ? -6.411 -19.015 -12.839 1.00 91.50 157 ALA A O 1
ATOM 1261 N N . ASN A 1 158 ? -5.639 -19.514 -14.882 1.00 91.06 158 ASN A N 1
ATOM 1262 C CA . ASN A 1 158 ? -4.312 -18.940 -14.661 1.00 91.06 158 ASN A CA 1
ATOM 1263 C C . ASN A 1 158 ? -4.298 -17.435 -14.976 1.00 91.06 158 ASN A C 1
ATOM 1265 O O . ASN A 1 158 ? -4.628 -17.031 -16.092 1.00 91.06 158 ASN A O 1
ATOM 1269 N N . VAL A 1 159 ? -3.866 -16.616 -14.014 1.00 93.69 159 VAL A N 1
ATOM 1270 C CA . VAL A 1 159 ? -3.720 -15.159 -14.171 1.00 93.69 159 VAL A CA 1
ATOM 1271 C C . VAL A 1 159 ? -2.356 -14.753 -14.749 1.00 93.69 159 VAL A C 1
ATOM 1273 O O . VAL A 1 159 ? -2.199 -13.622 -15.193 1.00 93.69 159 VAL A O 1
ATOM 1276 N N . LEU A 1 160 ? -1.374 -15.659 -14.807 1.00 93.00 160 LEU A N 1
ATOM 1277 C CA . LEU A 1 160 ? -0.022 -15.401 -15.324 1.00 93.00 160 LEU A CA 1
ATOM 1278 C C . LEU A 1 160 ? 0.024 -15.407 -16.860 1.00 93.00 160 LEU A C 1
ATOM 1280 O O . LEU A 1 160 ? 0.772 -16.158 -17.487 1.00 93.00 160 LEU A O 1
ATOM 1284 N N . THR A 1 161 ? -0.810 -14.579 -17.478 1.00 93.50 161 THR A N 1
ATOM 1285 C CA . THR A 1 161 ? -0.881 -14.384 -18.929 1.00 93.50 161 THR A CA 1
ATOM 1286 C C . THR A 1 161 ? -0.663 -12.914 -19.260 1.00 93.50 161 THR A C 1
ATOM 1288 O O . THR A 1 161 ? -0.954 -12.037 -18.446 1.00 93.50 161 THR A O 1
ATOM 1291 N N . VAL A 1 162 ? -0.151 -12.629 -20.459 1.00 93.44 162 VAL A N 1
ATOM 1292 C CA . VAL A 1 162 ? 0.112 -11.246 -20.892 1.00 93.44 162 VAL A CA 1
ATOM 1293 C C . VAL A 1 162 ? -1.173 -10.414 -20.849 1.00 93.44 162 VAL A C 1
ATOM 1295 O O . VAL A 1 162 ? -1.164 -9.320 -20.296 1.00 93.44 162 VAL A O 1
ATOM 1298 N N . ASP A 1 163 ? -2.294 -10.961 -21.325 1.00 93.88 163 ASP A N 1
ATOM 1299 C CA . ASP A 1 163 ? -3.585 -10.261 -21.348 1.00 93.88 163 ASP A CA 1
ATOM 1300 C C . ASP A 1 163 ? -4.080 -9.900 -19.940 1.00 93.88 163 ASP A C 1
ATOM 1302 O O . ASP A 1 163 ? -4.547 -8.786 -19.698 1.00 93.88 163 ASP A O 1
ATOM 1306 N N . ALA A 1 164 ? -3.933 -10.816 -18.979 1.00 95.31 164 ALA A N 1
ATOM 1307 C CA . ALA A 1 164 ? -4.317 -10.564 -17.597 1.00 95.31 164 ALA A CA 1
ATOM 1308 C C . ALA A 1 164 ? -3.442 -9.484 -16.942 1.00 95.31 164 ALA A C 1
ATOM 1310 O O . ALA A 1 164 ? -3.976 -8.640 -16.219 1.00 95.31 164 ALA A O 1
ATOM 1311 N N . LEU A 1 165 ? -2.133 -9.467 -17.212 1.00 96.19 165 LEU A N 1
ATOM 1312 C CA . LEU A 1 165 ? -1.236 -8.421 -16.712 1.00 96.19 165 LEU A CA 1
ATOM 1313 C C . LEU A 1 165 ? -1.473 -7.071 -17.401 1.00 96.19 165 LEU A C 1
ATOM 1315 O O . LEU A 1 165 ? -1.392 -6.040 -16.740 1.00 96.19 165 LEU A O 1
ATOM 1319 N N . LEU A 1 166 ? -1.818 -7.051 -18.690 1.00 96.00 166 LEU A N 1
ATOM 1320 C CA . LEU A 1 166 ? -2.220 -5.825 -19.385 1.00 96.00 166 LEU A CA 1
ATOM 1321 C C . LEU A 1 166 ? -3.520 -5.255 -18.803 1.00 96.00 166 LEU A C 1
ATOM 1323 O O . LEU A 1 166 ? -3.623 -4.046 -18.598 1.00 96.00 166 LEU A O 1
ATOM 1327 N N . GLN A 1 167 ? -4.477 -6.116 -18.448 1.00 96.75 167 GLN A N 1
ATOM 1328 C CA . GLN A 1 167 ? -5.671 -5.701 -17.713 1.00 96.75 167 GLN A CA 1
ATOM 1329 C C . GLN A 1 167 ? -5.322 -5.148 -16.321 1.00 96.75 167 GLN A C 1
ATOM 1331 O O . GLN A 1 167 ? -5.919 -4.153 -15.894 1.00 96.75 167 GLN A O 1
ATOM 1336 N N . HIS A 1 168 ? -4.359 -5.760 -15.617 1.00 97.19 168 HIS A N 1
ATOM 1337 C CA . HIS A 1 168 ? -3.856 -5.252 -14.338 1.00 97.19 168 HIS A CA 1
ATOM 1338 C C . HIS A 1 168 ? -3.245 -3.859 -14.496 1.00 97.19 168 HIS A C 1
ATOM 1340 O O . HIS A 1 168 ? -3.562 -2.950 -13.732 1.00 97.19 168 HIS A O 1
ATOM 1346 N N . LEU A 1 169 ? -2.402 -3.688 -15.518 1.00 96.62 169 LEU A N 1
ATOM 1347 C CA . LEU A 1 169 ? -1.748 -2.433 -15.865 1.00 96.62 169 LEU A CA 1
ATOM 1348 C C . LEU A 1 169 ? -2.765 -1.338 -16.161 1.00 96.62 169 LEU A C 1
ATOM 1350 O O . LEU A 1 169 ? -2.636 -0.237 -15.635 1.00 96.62 169 LEU A O 1
ATOM 1354 N N . GLU A 1 170 ? -3.788 -1.620 -16.964 1.00 97.00 170 GLU A N 1
ATOM 1355 C CA . GLU A 1 170 ? -4.818 -0.631 -17.271 1.00 97.00 170 GLU A CA 1
ATOM 1356 C C . GLU A 1 170 ? -5.568 -0.183 -16.008 1.00 97.00 170 GLU A C 1
ATOM 1358 O O . GLU A 1 170 ? -5.747 1.018 -15.782 1.00 97.00 170 GLU A O 1
ATOM 1363 N N . SER A 1 171 ? -5.963 -1.131 -15.155 1.00 97.38 171 SER A N 1
ATOM 1364 C CA . SER A 1 171 ? -6.611 -0.832 -13.875 1.00 97.38 171 SER A CA 1
ATOM 1365 C C . SER A 1 171 ? -5.695 -0.015 -12.959 1.00 97.38 171 SER A C 1
ATOM 1367 O O . SER A 1 171 ? -6.123 1.005 -12.415 1.00 97.38 171 SER A O 1
ATOM 1369 N N . ALA A 1 172 ? -4.423 -0.407 -12.846 1.00 96.69 172 ALA A N 1
ATOM 1370 C CA . ALA A 1 172 ? -3.422 0.275 -12.033 1.00 96.69 172 ALA A CA 1
ATOM 1371 C C . ALA A 1 172 ? -3.143 1.701 -12.536 1.00 96.69 172 ALA A C 1
ATOM 1373 O O . ALA A 1 172 ? -3.055 2.626 -11.734 1.00 96.69 172 ALA A O 1
ATOM 1374 N N . LEU A 1 173 ? -3.076 1.912 -13.855 1.00 95.50 173 LEU A N 1
ATOM 1375 C CA . LEU A 1 173 ? -2.893 3.234 -14.462 1.00 95.50 173 LEU A CA 1
ATOM 1376 C C . LEU A 1 173 ? -4.091 4.152 -14.228 1.00 95.50 173 LEU A C 1
ATOM 1378 O O . LEU A 1 173 ? -3.930 5.347 -13.979 1.00 95.50 173 LEU A O 1
ATOM 1382 N N .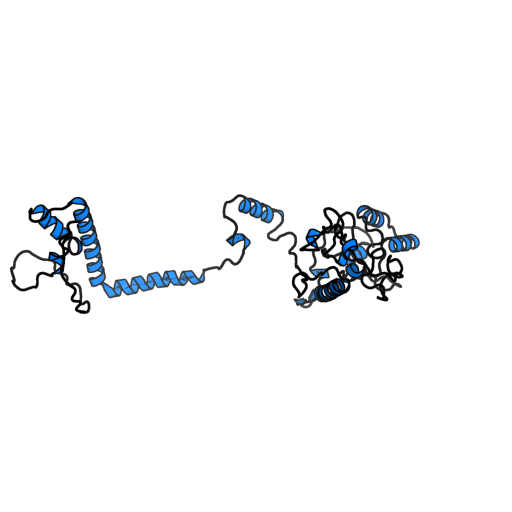 ARG A 1 174 ? -5.310 3.614 -14.320 1.00 95.69 174 ARG A N 1
ATOM 1383 C CA . ARG A 1 174 ? -6.516 4.386 -14.004 1.00 95.69 174 ARG A CA 1
ATOM 1384 C C . ARG A 1 174 ? -6.549 4.754 -12.524 1.00 95.69 174 ARG A C 1
ATOM 1386 O O . ARG A 1 174 ? -6.881 5.893 -12.209 1.00 95.69 174 ARG A O 1
ATOM 1393 N N . ALA A 1 175 ? -6.154 3.833 -11.643 1.00 95.00 175 ALA A N 1
ATOM 1394 C CA . ALA A 1 175 ? -6.060 4.074 -10.207 1.00 95.00 175 ALA A CA 1
ATOM 1395 C C . ALA A 1 175 ? -4.974 5.106 -9.851 1.00 95.00 175 ALA A C 1
ATOM 1397 O O . ALA A 1 175 ? -5.224 5.999 -9.044 1.00 95.00 175 ALA A O 1
ATOM 1398 N N . SER A 1 176 ? -3.798 5.053 -10.485 1.00 93.31 176 SER A N 1
ATOM 1399 C CA . SER A 1 176 ? -2.694 5.978 -10.191 1.00 93.31 176 SER A CA 1
ATOM 1400 C C . SER A 1 176 ? -2.963 7.416 -10.645 1.00 93.31 176 SER A C 1
ATOM 1402 O O . SER A 1 176 ? -2.452 8.365 -10.051 1.00 93.31 176 SER A O 1
ATOM 1404 N N . ARG A 1 177 ? -3.809 7.596 -11.669 1.00 93.12 177 ARG A N 1
ATOM 1405 C CA . ARG A 1 177 ? -4.198 8.906 -12.224 1.00 93.12 177 ARG A CA 1
ATOM 1406 C C . ARG A 1 177 ? -5.417 9.536 -11.542 1.00 93.12 177 ARG A C 1
ATOM 1408 O O . ARG A 1 177 ? -5.857 10.619 -11.952 1.00 93.12 177 ARG A O 1
ATOM 1415 N N . VAL A 1 178 ? -5.963 8.890 -10.509 1.00 94.31 178 VAL A N 1
ATOM 1416 C CA . VAL A 1 178 ? -7.017 9.478 -9.676 1.00 94.31 178 VAL A CA 1
ATOM 1417 C C . VAL A 1 178 ? -6.493 10.757 -9.030 1.00 94.31 178 VAL A C 1
ATOM 1419 O O . VAL A 1 178 ? -5.365 10.832 -8.542 1.00 94.31 178 VAL A O 1
ATOM 1422 N N . HIS A 1 179 ? -7.332 11.784 -9.039 1.00 95.31 179 HIS A N 1
ATOM 1423 C CA . HIS A 1 179 ? -7.038 13.055 -8.407 1.00 95.31 179 HIS A CA 1
ATOM 1424 C C . HIS A 1 179 ? -8.275 13.589 -7.700 1.00 95.31 179 HIS A C 1
ATOM 1426 O O . HIS A 1 179 ? -9.404 13.362 -8.136 1.00 95.31 179 HIS A O 1
ATOM 1432 N N . VAL A 1 180 ? -8.050 14.324 -6.617 1.00 96.81 180 VAL A N 1
ATOM 1433 C CA . VAL A 1 180 ? -9.109 14.957 -5.829 1.00 96.81 180 VAL A CA 1
ATOM 1434 C C . VAL A 1 180 ? -8.854 16.452 -5.735 1.00 96.81 180 VAL A C 1
ATOM 1436 O O . VAL A 1 180 ? -7.711 16.892 -5.620 1.00 96.81 180 VAL A O 1
ATOM 1439 N N . TYR A 1 181 ? -9.916 17.250 -5.806 1.00 97.00 181 TYR A N 1
ATOM 1440 C CA . TYR A 1 181 ? -9.827 18.697 -5.652 1.00 97.00 181 TYR A CA 1
ATOM 1441 C C . TYR A 1 181 ? -10.311 19.092 -4.259 1.00 97.00 181 TYR A C 1
ATOM 1443 O O . TYR A 1 181 ? -11.494 18.971 -3.949 1.00 97.00 181 TYR A O 1
ATOM 1451 N N . LEU A 1 182 ? -9.384 19.538 -3.414 1.00 95.88 182 LEU A N 1
ATOM 1452 C CA . LEU A 1 182 ? -9.629 19.907 -2.021 1.00 95.88 182 LEU A CA 1
ATOM 1453 C C . LEU A 1 182 ? -8.792 21.138 -1.677 1.00 95.88 182 LEU A C 1
ATOM 1455 O O . LEU A 1 182 ? -7.627 21.235 -2.061 1.00 95.88 182 LEU A O 1
ATOM 1459 N N . TYR A 1 183 ? -9.385 22.083 -0.944 1.00 95.19 183 TYR A N 1
ATOM 1460 C CA . TYR A 1 183 ? -8.721 23.322 -0.511 1.00 95.19 183 TYR A CA 1
ATOM 1461 C C . TYR A 1 183 ? -8.119 24.140 -1.667 1.00 95.19 183 TYR A C 1
ATOM 1463 O O . TYR A 1 183 ? -6.993 24.627 -1.588 1.00 95.19 183 TYR A O 1
ATOM 1471 N N . ASN A 1 184 ? -8.867 24.271 -2.765 1.00 94.69 184 ASN A N 1
ATOM 1472 C CA . ASN A 1 184 ? -8.443 24.946 -3.996 1.00 94.69 184 ASN A CA 1
ATOM 1473 C C . ASN A 1 184 ? -7.164 24.377 -4.643 1.00 94.69 184 ASN A C 1
ATOM 1475 O O . ASN A 1 184 ? -6.514 25.055 -5.440 1.00 94.69 184 ASN A O 1
ATOM 1479 N N . ARG A 1 185 ? -6.792 23.134 -4.320 1.00 95.88 185 ARG A N 1
ATOM 1480 C CA . ARG A 1 185 ? -5.651 22.433 -4.912 1.00 95.88 185 ARG A CA 1
ATOM 1481 C C . ARG A 1 185 ? -6.066 21.058 -5.415 1.00 95.88 185 ARG A C 1
ATOM 1483 O O . ARG A 1 185 ? -6.923 20.393 -4.834 1.00 95.88 185 ARG A O 1
ATOM 1490 N N . GLN A 1 186 ? -5.436 20.638 -6.507 1.00 95.31 186 GLN A N 1
ATOM 1491 C CA . GLN A 1 186 ? -5.557 19.278 -7.012 1.00 95.31 186 GLN A CA 1
ATOM 1492 C C . GLN A 1 186 ? -4.495 18.402 -6.344 1.00 95.31 186 GLN A C 1
ATOM 1494 O O . GLN A 1 186 ? -3.302 18.693 -6.416 1.00 95.31 186 GLN A O 1
ATOM 1499 N N . TRP A 1 187 ? -4.940 17.318 -5.724 1.00 94.69 187 TRP A N 1
ATOM 1500 C CA . TRP A 1 187 ? -4.095 16.305 -5.112 1.00 94.69 187 TRP A CA 1
ATOM 1501 C C . TRP A 1 187 ? -4.074 15.070 -6.002 1.00 94.69 187 TRP A C 1
ATOM 1503 O O . TRP A 1 187 ? -5.128 14.559 -6.380 1.00 94.69 187 TRP A O 1
ATOM 1513 N N . LYS A 1 188 ? -2.872 14.622 -6.356 1.00 93.44 188 LYS A N 1
ATOM 1514 C CA . LYS A 1 188 ? -2.605 13.414 -7.144 1.00 93.44 188 LYS A CA 1
ATOM 1515 C C . LYS A 1 188 ? -1.844 12.405 -6.288 1.00 93.44 188 LYS A C 1
ATOM 1517 O O . LYS A 1 188 ? -1.367 12.756 -5.208 1.00 93.44 188 LYS A O 1
ATOM 1522 N N . LEU A 1 189 ? -1.664 11.188 -6.800 1.00 92.06 189 LEU A N 1
ATOM 1523 C CA . LEU A 1 189 ? -0.892 10.149 -6.117 1.00 92.06 189 LEU A CA 1
ATOM 1524 C C . LEU A 1 189 ? 0.532 10.606 -5.753 1.00 92.06 189 LEU A C 1
ATOM 1526 O O . LEU A 1 189 ? 0.982 10.333 -4.648 1.00 92.06 189 LEU A O 1
ATOM 1530 N N . GLU A 1 190 ? 1.203 11.370 -6.619 1.00 88.69 190 GLU A N 1
ATOM 1531 C CA . GLU A 1 190 ? 2.561 11.894 -6.375 1.00 88.69 190 GLU A CA 1
ATOM 1532 C C . GLU A 1 190 ? 2.685 12.769 -5.111 1.00 88.69 190 GLU A C 1
ATOM 1534 O O . GLU A 1 190 ? 3.769 12.864 -4.539 1.00 88.69 190 GLU A O 1
ATOM 1539 N N . ASN A 1 191 ? 1.573 13.372 -4.664 1.00 89.38 191 ASN A N 1
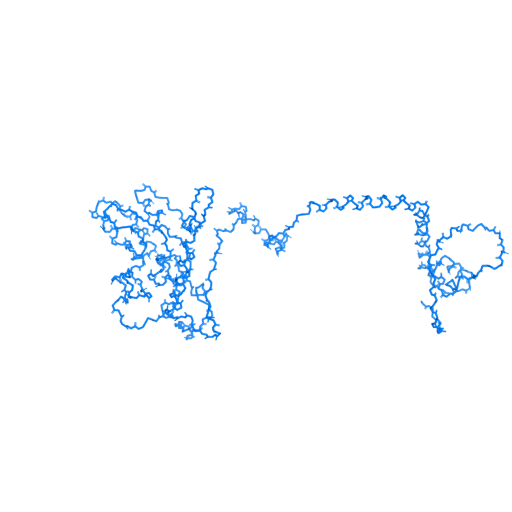ATOM 1540 C CA . ASN A 1 191 ? 1.512 14.228 -3.476 1.00 89.38 191 ASN A CA 1
ATOM 1541 C C . ASN A 1 191 ? 1.150 13.455 -2.199 1.00 89.38 191 ASN A C 1
ATOM 1543 O O . ASN A 1 191 ? 1.288 13.997 -1.107 1.00 89.38 191 ASN A O 1
ATOM 1547 N N . LEU A 1 192 ? 0.597 12.245 -2.335 1.00 90.81 192 LEU A N 1
ATOM 1548 C CA . LEU A 1 192 ? 0.032 11.456 -1.231 1.00 90.81 192 LEU A CA 1
ATOM 1549 C C . LEU A 1 192 ? 0.812 10.163 -0.970 1.00 90.81 192 LEU A C 1
ATOM 1551 O O . LEU A 1 192 ? 0.657 9.555 0.085 1.00 90.81 192 LEU A O 1
ATOM 1555 N N . CYS A 1 193 ? 1.599 9.705 -1.942 1.00 90.69 193 CYS A N 1
ATOM 1556 C CA . CYS A 1 193 ? 2.320 8.450 -1.844 1.00 90.69 193 CYS A CA 1
ATOM 1557 C C . CYS A 1 193 ? 3.432 8.521 -0.793 1.00 90.69 193 CYS A C 1
ATOM 1559 O O . CYS A 1 193 ? 4.078 9.551 -0.599 1.00 90.69 193 CYS A O 1
ATOM 1561 N N . TYR A 1 194 ? 3.697 7.382 -0.157 1.00 89.44 194 TYR A N 1
ATOM 1562 C CA . TYR A 1 194 ? 4.855 7.247 0.709 1.00 89.44 194 TYR A CA 1
ATOM 1563 C C . TYR A 1 194 ? 6.134 7.191 -0.135 1.00 89.44 194 TYR A C 1
ATOM 1565 O O . TYR A 1 194 ? 6.273 6.346 -1.028 1.00 89.44 194 TYR A O 1
ATOM 1573 N N . LYS A 1 195 ? 7.069 8.091 0.168 1.00 86.94 195 LYS A N 1
ATOM 1574 C CA . LYS A 1 195 ? 8.414 8.132 -0.404 1.00 86.94 195 LYS A CA 1
ATOM 1575 C C . LYS A 1 195 ? 9.408 7.794 0.703 1.00 86.94 195 LYS A C 1
ATOM 1577 O O . LYS A 1 195 ? 9.472 8.486 1.715 1.00 86.94 195 LYS A O 1
ATOM 1582 N N . SER A 1 196 ? 10.147 6.702 0.533 1.00 79.00 196 SER A N 1
ATOM 1583 C CA . SER A 1 196 ? 11.104 6.244 1.542 1.00 79.00 196 SER A CA 1
ATOM 1584 C C . SER A 1 196 ? 12.413 7.013 1.426 1.00 79.00 196 SER A C 1
ATOM 1586 O O . SER A 1 196 ? 13.014 7.037 0.353 1.00 79.00 196 SER A O 1
ATOM 1588 N N . GLY A 1 197 ? 12.883 7.555 2.549 1.00 71.19 197 GLY A N 1
ATOM 1589 C CA . GLY A 1 197 ? 14.121 8.326 2.622 1.00 71.19 197 GLY A CA 1
ATOM 1590 C C . GLY A 1 197 ? 13.950 9.718 2.022 1.00 71.19 197 GLY A C 1
ATOM 1591 O O . GLY A 1 197 ? 13.641 9.870 0.842 1.00 71.19 197 GLY A O 1
ATOM 1592 N N . GLU A 1 198 ? 14.154 10.739 2.845 1.00 63.88 198 GLU A N 1
ATOM 1593 C CA . GLU A 1 198 ? 14.306 12.107 2.367 1.00 63.88 198 GLU A CA 1
ATOM 1594 C C . GLU A 1 198 ? 15.783 12.312 2.036 1.00 63.88 198 GLU A C 1
ATOM 1596 O O . GLU A 1 198 ? 16.649 12.180 2.905 1.00 63.88 198 GLU A O 1
ATOM 1601 N N . LEU A 1 199 ? 16.080 12.549 0.760 1.00 65.62 199 LEU A N 1
ATOM 1602 C CA . LEU A 1 199 ? 17.436 12.847 0.335 1.00 65.62 199 LEU A CA 1
ATOM 1603 C C . LEU A 1 199 ? 17.635 14.359 0.424 1.00 65.62 199 LEU A C 1
ATOM 1605 O O . LEU A 1 199 ? 17.104 15.107 -0.392 1.00 65.62 199 LEU A O 1
ATOM 1609 N N . VAL A 1 200 ? 18.393 14.801 1.425 1.00 61.62 200 VAL A N 1
ATOM 1610 C CA . VAL A 1 200 ? 18.861 16.187 1.502 1.00 61.62 200 VAL A CA 1
ATOM 1611 C C . VAL A 1 200 ? 20.195 16.248 0.772 1.00 61.62 200 VAL A C 1
ATOM 1613 O O . VAL A 1 200 ? 21.218 15.797 1.287 1.00 61.62 200 VAL A O 1
ATOM 1616 N N . THR A 1 201 ? 20.176 16.760 -0.450 1.00 61.28 201 THR A N 1
ATOM 1617 C CA . THR A 1 201 ? 21.380 17.119 -1.206 1.00 61.28 201 THR A CA 1
ATOM 1618 C C . THR A 1 201 ? 21.505 18.648 -1.256 1.00 61.28 201 THR A C 1
ATOM 1620 O O . THR A 1 201 ? 20.531 19.349 -1.013 1.00 61.28 201 THR A O 1
ATOM 1623 N N . GLU A 1 202 ? 22.717 19.179 -1.455 1.00 60.41 202 GLU A N 1
ATOM 1624 C CA . GLU A 1 202 ? 22.987 20.633 -1.542 1.00 60.41 202 GLU A CA 1
ATOM 1625 C C . GLU A 1 202 ? 23.193 21.088 -3.005 1.00 60.41 202 GLU A C 1
ATOM 1627 O O . GLU A 1 202 ? 23.957 22.013 -3.292 1.00 60.41 202 GLU A O 1
ATOM 1632 N N . SER A 1 203 ? 22.605 20.384 -3.975 1.00 65.00 203 SER A N 1
ATOM 163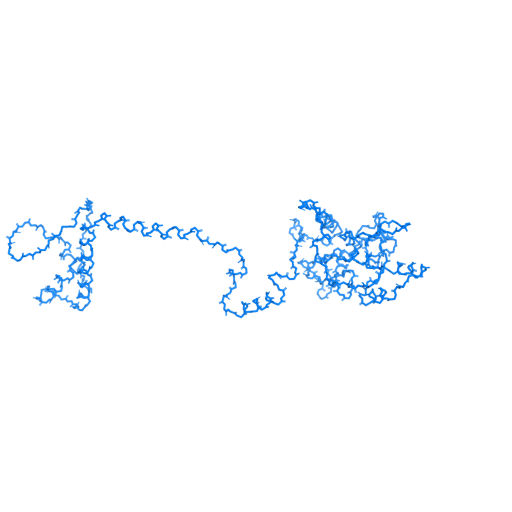3 C CA . SER A 1 203 ? 23.041 20.420 -5.373 1.00 65.00 203 SER A CA 1
ATOM 1634 C C . SER A 1 203 ? 21.968 20.943 -6.333 1.00 65.00 203 SER A C 1
ATOM 1636 O O . SER A 1 203 ? 20.771 20.887 -6.090 1.00 65.00 203 SER A O 1
ATOM 1638 N N . HIS A 1 204 ? 22.359 21.381 -7.530 1.00 67.19 204 HIS A N 1
ATOM 1639 C CA . HIS A 1 204 ? 21.374 21.721 -8.571 1.00 67.19 204 HIS A CA 1
ATOM 1640 C C . HIS A 1 204 ? 20.557 20.501 -9.061 1.00 67.19 204 HIS A C 1
ATOM 1642 O O . HIS A 1 204 ? 19.579 20.678 -9.788 1.00 67.19 204 HIS A O 1
ATOM 1648 N N . LEU A 1 205 ? 20.936 19.275 -8.670 1.00 72.94 205 LEU A N 1
ATOM 1649 C CA . LEU A 1 205 ? 20.230 18.036 -9.006 1.00 72.94 205 LEU A CA 1
ATOM 1650 C C . LEU A 1 205 ? 19.050 17.751 -8.068 1.00 72.94 205 LEU A C 1
ATOM 1652 O O . LEU A 1 205 ? 18.237 16.884 -8.382 1.00 72.94 205 LEU A O 1
ATOM 1656 N N . ASP A 1 206 ? 18.901 18.503 -6.975 1.00 75.38 206 ASP A N 1
ATOM 1657 C CA . ASP A 1 206 ? 17.876 18.261 -5.954 1.00 75.38 206 ASP A CA 1
ATOM 1658 C C . ASP A 1 206 ? 16.469 18.302 -6.557 1.00 75.38 206 ASP A C 1
ATOM 1660 O O . ASP A 1 206 ? 15.650 17.425 -6.306 1.00 75.38 206 ASP A O 1
ATOM 1664 N N . GLN A 1 207 ? 16.213 19.253 -7.461 1.00 77.06 207 GLN A N 1
ATOM 1665 C CA . GLN A 1 207 ? 14.916 19.381 -8.137 1.00 77.06 207 GLN A CA 1
ATOM 1666 C C . GLN A 1 207 ? 14.596 18.193 -9.051 1.00 77.06 207 GLN A C 1
ATOM 1668 O O . GLN A 1 207 ? 13.426 17.886 -9.286 1.00 77.06 207 GLN A O 1
ATOM 1673 N N . ILE A 1 208 ? 15.626 17.559 -9.617 1.00 78.12 208 ILE A N 1
ATOM 1674 C CA . ILE A 1 208 ? 15.479 16.382 -10.476 1.00 78.12 208 ILE A CA 1
ATOM 1675 C C . ILE A 1 208 ? 15.210 15.167 -9.592 1.00 78.12 208 ILE A C 1
ATOM 1677 O O . ILE A 1 208 ? 14.266 14.423 -9.852 1.00 78.12 208 ILE A O 1
ATOM 1681 N N . ILE A 1 209 ? 15.991 15.012 -8.522 1.00 80.50 209 ILE A N 1
ATOM 1682 C CA . ILE A 1 209 ? 15.856 13.917 -7.564 1.00 80.50 209 ILE A CA 1
ATOM 1683 C C . ILE A 1 209 ? 14.486 13.971 -6.887 1.00 80.50 209 ILE A C 1
ATOM 1685 O O . ILE A 1 209 ? 13.785 12.971 -6.892 1.00 80.50 209 ILE A O 1
ATOM 1689 N N . GLU A 1 210 ? 14.042 15.126 -6.393 1.00 81.19 210 GLU A N 1
ATOM 1690 C CA . GLU A 1 210 ? 12.755 15.282 -5.702 1.00 81.19 210 GLU A CA 1
ATOM 1691 C C . GLU A 1 210 ? 11.557 14.918 -6.599 1.00 81.19 210 GLU A C 1
ATOM 1693 O O . GLU A 1 210 ? 10.617 14.235 -6.170 1.00 81.19 210 GLU A O 1
ATOM 1698 N N . LYS A 1 211 ? 11.606 15.337 -7.872 1.00 82.94 211 LYS A N 1
ATOM 1699 C CA . LYS A 1 211 ? 10.550 15.069 -8.862 1.00 82.94 211 LYS A CA 1
ATOM 1700 C C . LYS A 1 211 ? 10.563 13.639 -9.386 1.00 82.94 211 LYS A C 1
ATOM 1702 O O . LYS A 1 211 ? 9.499 13.120 -9.718 1.00 82.94 211 LYS A O 1
ATOM 1707 N N . LEU A 1 212 ? 11.736 13.015 -9.484 1.00 81.81 212 LEU A N 1
ATOM 1708 C CA . LEU A 1 212 ? 11.872 11.627 -9.928 1.00 81.81 212 LEU A CA 1
ATOM 1709 C C . LEU A 1 212 ? 11.825 10.625 -8.775 1.00 81.81 212 LEU A C 1
ATOM 1711 O O . LEU A 1 212 ? 11.679 9.437 -9.049 1.00 81.81 212 LEU A O 1
ATOM 1715 N N . HIS A 1 213 ? 11.899 11.065 -7.514 1.00 86.19 213 HIS A N 1
ATOM 1716 C CA . HIS A 1 213 ? 11.905 10.171 -6.357 1.00 86.19 213 HIS A CA 1
ATOM 1717 C C . HIS A 1 213 ? 10.671 9.260 -6.388 1.00 86.19 213 HIS A C 1
ATOM 1719 O O . HIS A 1 213 ? 9.540 9.769 -6.327 1.00 86.19 213 HIS A O 1
ATOM 1725 N N . PRO A 1 214 ? 10.854 7.935 -6.541 1.00 88.75 214 PRO A N 1
ATOM 1726 C CA . PRO A 1 214 ? 9.754 7.040 -6.851 1.00 88.75 214 PRO A CA 1
ATOM 1727 C C . PRO A 1 214 ? 8.809 6.899 -5.660 1.00 88.75 214 PRO A C 1
ATOM 1729 O O . PRO A 1 214 ? 9.228 6.798 -4.505 1.00 88.75 214 PRO A O 1
ATOM 1732 N N . CYS A 1 215 ? 7.514 6.826 -5.957 1.00 90.88 215 CYS A N 1
ATOM 1733 C CA . CYS A 1 215 ? 6.534 6.379 -4.979 1.00 90.88 215 CYS A CA 1
ATOM 1734 C C . CYS A 1 215 ? 6.751 4.887 -4.700 1.00 90.88 215 CYS A C 1
ATOM 1736 O O . CYS A 1 215 ? 6.959 4.105 -5.636 1.00 90.88 215 CYS A O 1
ATOM 1738 N N . LEU A 1 216 ? 6.644 4.478 -3.432 1.00 92.12 216 LEU A N 1
ATOM 1739 C CA . LEU A 1 216 ? 6.674 3.066 -3.061 1.00 92.12 216 LEU A CA 1
ATOM 1740 C C . LEU A 1 216 ? 5.389 2.375 -3.544 1.00 92.12 216 LEU A C 1
ATOM 1742 O O . LEU A 1 216 ? 4.346 2.459 -2.897 1.00 92.12 216 LEU A O 1
ATOM 1746 N N . ILE A 1 217 ? 5.470 1.702 -4.691 1.00 94.88 217 ILE A N 1
ATOM 1747 C CA . ILE A 1 217 ? 4.386 0.905 -5.270 1.00 94.88 217 ILE A CA 1
ATOM 1748 C C . ILE A 1 217 ? 4.895 -0.526 -5.387 1.00 94.88 217 ILE A C 1
ATOM 1750 O O . ILE A 1 217 ? 5.806 -0.799 -6.157 1.00 94.88 217 ILE A O 1
ATOM 1754 N N . ILE A 1 218 ? 4.309 -1.438 -4.615 1.00 95.81 218 ILE A N 1
ATOM 1755 C CA . ILE A 1 218 ? 4.629 -2.864 -4.691 1.00 95.81 218 ILE A CA 1
ATOM 1756 C C . ILE A 1 218 ? 3.699 -3.479 -5.732 1.00 95.81 218 ILE A C 1
ATOM 1758 O O . ILE A 1 218 ? 2.484 -3.510 -5.539 1.00 95.81 218 ILE A O 1
ATOM 1762 N N . THR A 1 219 ? 4.254 -3.923 -6.858 1.00 96.50 219 THR A N 1
ATOM 1763 C CA . THR A 1 219 ? 3.464 -4.432 -7.985 1.00 96.50 219 THR A CA 1
ATOM 1764 C C . THR A 1 219 ? 4.218 -5.510 -8.765 1.00 96.50 219 THR A C 1
ATOM 1766 O O . THR A 1 219 ? 5.433 -5.392 -8.946 1.00 96.50 219 THR A O 1
ATOM 1769 N N . PRO A 1 220 ? 3.529 -6.542 -9.295 1.00 96.56 220 PRO A N 1
ATOM 1770 C CA . PRO A 1 220 ? 4.146 -7.486 -10.229 1.00 96.56 220 PRO A CA 1
ATOM 1771 C C . PRO A 1 220 ? 4.575 -6.813 -11.543 1.00 96.56 220 PRO A C 1
ATOM 1773 O O . PRO A 1 220 ? 5.382 -7.365 -12.289 1.00 96.56 220 PRO A O 1
ATOM 1776 N N . LEU A 1 221 ? 4.058 -5.612 -11.834 1.00 97.00 221 LEU A N 1
ATOM 1777 C CA . LEU A 1 221 ? 4.404 -4.856 -13.036 1.00 97.00 221 LEU A CA 1
ATOM 1778 C C . LEU A 1 221 ? 5.833 -4.307 -13.014 1.00 97.00 221 LEU A C 1
ATOM 1780 O O . LEU A 1 221 ? 6.363 -3.996 -14.075 1.00 97.00 221 LEU A O 1
ATOM 1784 N N . ASP A 1 222 ? 6.477 -4.250 -11.845 1.00 96.44 222 ASP A N 1
ATOM 1785 C CA . ASP A 1 222 ? 7.869 -3.818 -11.735 1.00 96.44 222 ASP A CA 1
ATOM 1786 C C . ASP A 1 222 ? 8.822 -4.802 -12.426 1.00 96.44 222 ASP A C 1
ATOM 1788 O O . ASP A 1 222 ? 9.873 -4.396 -12.893 1.00 96.44 222 ASP A O 1
ATOM 1792 N N . CYS A 1 223 ? 8.474 -6.075 -12.623 1.00 96.12 223 CYS A N 1
ATOM 1793 C CA . CYS A 1 223 ? 9.305 -6.947 -13.462 1.00 96.12 223 CYS A CA 1
ATOM 1794 C C . CYS A 1 223 ? 9.376 -6.499 -14.939 1.00 96.12 223 CYS A C 1
ATOM 1796 O O . CYS A 1 223 ? 10.231 -6.979 -15.687 1.00 96.12 223 CYS A O 1
ATOM 1798 N N . PHE A 1 224 ? 8.500 -5.585 -15.362 1.00 96.56 224 PHE A N 1
ATOM 1799 C CA . PHE A 1 224 ? 8.337 -5.146 -16.741 1.00 96.56 224 PHE A CA 1
ATOM 1800 C C . PHE A 1 224 ? 8.621 -3.654 -16.897 1.00 96.56 224 PHE A C 1
ATOM 1802 O O . PHE A 1 224 ? 8.597 -2.882 -15.937 1.00 96.56 224 PHE A O 1
ATOM 1809 N N . TRP A 1 225 ? 8.868 -3.230 -18.134 1.00 96.62 225 TRP A N 1
ATOM 1810 C CA . TRP A 1 225 ? 9.037 -1.812 -18.452 1.00 96.62 225 TRP A CA 1
ATOM 1811 C C . TRP A 1 225 ? 7.779 -0.995 -18.108 1.00 96.62 225 TRP A C 1
ATOM 1813 O O . TRP A 1 225 ? 7.883 0.131 -17.624 1.00 96.62 225 TRP A O 1
ATOM 1823 N N . GLU A 1 226 ? 6.579 -1.563 -18.265 1.00 95.94 226 GLU A N 1
ATOM 1824 C CA . GLU A 1 226 ? 5.323 -0.868 -17.981 1.00 95.94 226 GLU A CA 1
ATOM 1825 C C . GLU A 1 226 ? 5.141 -0.463 -16.507 1.00 95.94 226 GLU A C 1
ATOM 1827 O O . GLU A 1 226 ? 4.349 0.444 -16.241 1.00 95.94 226 GLU A O 1
ATOM 1832 N N . GLY A 1 227 ? 5.899 -1.039 -15.563 1.00 95.00 227 GLY A N 1
ATOM 1833 C CA . GLY A 1 227 ? 5.963 -0.552 -14.178 1.00 95.00 227 GLY A CA 1
ATOM 1834 C C . GLY A 1 227 ? 6.355 0.930 -14.094 1.00 95.00 227 GLY A C 1
ATOM 1835 O O . GLY A 1 227 ? 5.797 1.682 -13.293 1.00 95.00 227 GLY A O 1
ATOM 1836 N N . ALA A 1 228 ? 7.194 1.403 -15.023 1.00 95.25 228 ALA A N 1
ATOM 1837 C CA . ALA A 1 228 ? 7.561 2.812 -15.140 1.00 95.25 228 ALA A CA 1
ATOM 1838 C C . ALA A 1 228 ? 6.358 3.730 -15.400 1.00 95.25 228 ALA A C 1
ATOM 1840 O O . ALA A 1 228 ? 6.337 4.862 -14.923 1.00 95.25 228 ALA A O 1
ATOM 1841 N N . LYS A 1 229 ? 5.331 3.248 -16.118 1.00 93.81 229 LYS A N 1
ATOM 1842 C CA . LYS A 1 229 ? 4.132 4.038 -16.453 1.00 93.81 229 LYS A CA 1
ATOM 1843 C C . LYS A 1 229 ? 3.279 4.361 -15.223 1.00 93.81 229 LYS A C 1
ATOM 1845 O O . LYS A 1 229 ? 2.448 5.269 -15.279 1.00 93.81 229 LYS A O 1
ATOM 1850 N N . LEU A 1 230 ? 3.445 3.611 -14.130 1.00 93.75 230 LEU A N 1
ATOM 1851 C CA . LEU A 1 230 ? 2.755 3.865 -12.863 1.00 93.75 230 LEU A CA 1
ATOM 1852 C C . LEU A 1 230 ? 3.383 5.026 -12.087 1.00 93.75 230 LEU A C 1
ATOM 1854 O O . LEU A 1 230 ? 2.701 5.662 -11.281 1.00 93.75 230 LEU A O 1
ATOM 1858 N N . GLN A 1 231 ? 4.653 5.331 -12.349 1.00 91.06 231 GLN A N 1
ATOM 1859 C CA . GLN A 1 231 ? 5.355 6.443 -11.729 1.00 91.06 231 GLN A CA 1
ATOM 1860 C C . GLN A 1 231 ? 5.026 7.737 -12.486 1.00 91.06 231 GLN A C 1
ATOM 1862 O O . GLN A 1 231 ? 5.245 7.845 -13.687 1.00 91.06 231 GLN A O 1
ATOM 1867 N N . SER A 1 232 ? 4.481 8.731 -11.782 1.00 81.75 232 SER A N 1
ATOM 1868 C CA . SER A 1 232 ? 4.027 9.998 -12.390 1.00 81.75 232 SER A CA 1
ATOM 1869 C C . SER A 1 232 ? 5.085 11.109 -12.391 1.00 81.75 232 SER A C 1
ATOM 1871 O O . SER A 1 232 ? 4.794 12.218 -12.834 1.00 81.75 232 SER A O 1
ATOM 1873 N N . GLY A 1 233 ? 6.294 10.831 -11.893 1.00 82.94 233 GLY A N 1
ATOM 1874 C CA . GLY A 1 233 ? 7.378 11.809 -11.812 1.00 82.94 233 GLY A CA 1
ATOM 1875 C C . GLY A 1 233 ? 7.787 12.315 -13.195 1.00 82.94 233 GLY A C 1
ATOM 1876 O O . GLY A 1 233 ? 8.112 11.520 -14.077 1.00 82.94 233 GLY A O 1
ATOM 1877 N N . MET A 1 234 ? 7.761 13.637 -13.380 1.00 84.81 234 MET A N 1
ATOM 1878 C CA . MET A 1 234 ? 8.119 14.297 -14.636 1.00 84.81 234 MET A CA 1
ATOM 1879 C C . MET A 1 234 ? 9.106 15.440 -14.396 1.00 84.81 234 MET A C 1
ATOM 1881 O O . MET A 1 234 ? 8.873 16.315 -13.557 1.00 84.81 234 MET A O 1
ATOM 1885 N N . VAL A 1 235 ? 10.179 15.476 -15.184 1.00 85.50 235 VAL A N 1
ATOM 1886 C CA . VAL A 1 235 ? 11.187 16.542 -15.168 1.00 85.50 235 VAL A CA 1
ATOM 1887 C C . VAL A 1 235 ? 11.262 17.201 -16.537 1.00 85.50 235 VAL A C 1
ATOM 1889 O O . VAL A 1 235 ? 11.317 16.539 -17.568 1.00 85.50 235 VAL A O 1
ATOM 1892 N N . TYR A 1 236 ? 11.289 18.530 -16.542 1.00 83.25 236 TYR A N 1
ATOM 1893 C CA . TYR A 1 236 ? 11.455 19.324 -17.754 1.00 83.25 236 TYR A CA 1
ATOM 1894 C C . TYR A 1 236 ? 12.900 19.795 -17.830 1.00 83.25 236 TYR A C 1
ATOM 1896 O O . TYR A 1 236 ? 13.349 20.534 -16.952 1.00 83.25 236 TYR A O 1
ATOM 1904 N N . LEU A 1 237 ? 13.614 19.378 -18.874 1.00 80.50 237 LEU A N 1
ATOM 1905 C CA . LEU A 1 237 ? 14.949 19.880 -19.177 1.00 80.50 237 LEU A CA 1
ATOM 1906 C C . LEU A 1 237 ? 14.904 20.752 -20.437 1.00 80.50 237 LEU A C 1
ATOM 1908 O O . LEU A 1 237 ? 14.217 20.398 -21.397 1.00 80.50 237 LEU A O 1
ATOM 1912 N N . PRO A 1 238 ? 15.631 21.882 -20.474 1.00 78.06 238 PRO A N 1
ATOM 1913 C CA . PRO A 1 238 ? 15.690 22.719 -21.665 1.00 78.06 238 PRO A CA 1
ATOM 1914 C C . PRO A 1 238 ? 16.211 21.925 -22.871 1.00 78.06 238 PRO A C 1
ATOM 1916 O O . PRO A 1 238 ? 17.300 21.359 -22.819 1.00 78.06 238 PRO A O 1
ATOM 1919 N N . GLY A 1 239 ? 15.443 21.894 -23.963 1.00 79.75 239 GLY A N 1
ATOM 1920 C CA . GLY A 1 239 ? 15.850 21.249 -25.217 1.00 79.75 239 GLY A CA 1
ATOM 1921 C C . GLY A 1 239 ? 15.691 19.724 -25.270 1.00 79.75 239 GLY A C 1
ATOM 1922 O O . GLY A 1 239 ? 16.092 19.133 -26.269 1.00 79.75 239 GLY A O 1
ATOM 1923 N N . LYS A 1 240 ? 15.100 19.091 -24.247 1.00 80.12 240 LYS A N 1
ATOM 1924 C CA . LYS A 1 240 ? 14.706 17.673 -24.268 1.00 80.12 240 LYS A CA 1
ATOM 1925 C C . LYS A 1 240 ? 13.203 17.529 -24.021 1.00 80.12 240 LYS A C 1
ATOM 1927 O O . LYS A 1 240 ? 12.577 18.403 -23.418 1.00 80.12 240 LYS A O 1
ATOM 1932 N N . ASP A 1 241 ? 12.642 16.416 -24.479 1.00 82.88 241 ASP A N 1
ATOM 1933 C CA . ASP A 1 241 ? 11.277 16.027 -24.128 1.00 82.88 241 ASP A CA 1
ATOM 1934 C C . ASP A 1 241 ? 11.138 15.825 -22.607 1.00 82.88 241 ASP A C 1
ATOM 1936 O O . ASP A 1 241 ? 12.143 15.598 -21.920 1.00 82.88 241 ASP A O 1
ATOM 1940 N N . PRO A 1 242 ? 9.912 15.908 -22.052 1.00 87.94 242 PRO A N 1
ATOM 1941 C CA . PRO A 1 242 ? 9.681 15.647 -20.638 1.00 87.94 242 PRO A CA 1
ATOM 1942 C C . PRO A 1 242 ? 10.241 14.278 -20.240 1.00 87.94 242 PRO A C 1
ATOM 1944 O O . PRO A 1 242 ? 9.854 13.246 -20.794 1.00 87.94 242 PRO A O 1
ATOM 1947 N N . LEU A 1 243 ? 11.153 14.279 -19.271 1.00 88.00 243 LEU A N 1
ATOM 1948 C CA . LEU A 1 243 ? 11.755 13.068 -18.737 1.00 88.00 243 LEU A CA 1
ATOM 1949 C C . LEU A 1 243 ? 10.813 12.434 -17.721 1.00 88.00 243 LEU A C 1
ATOM 1951 O O . LEU A 1 243 ? 10.394 13.080 -16.759 1.00 88.00 243 LEU A O 1
ATOM 1955 N N . GLN A 1 244 ? 10.516 11.163 -17.938 1.00 90.75 244 GLN A N 1
ATOM 1956 C CA . GLN A 1 244 ? 9.728 10.288 -17.081 1.00 90.75 244 GLN A CA 1
ATOM 1957 C C . GLN A 1 244 ? 10.471 8.965 -16.938 1.00 90.75 244 GLN A C 1
ATOM 1959 O O . GLN A 1 244 ? 11.300 8.612 -17.772 1.00 90.75 244 GLN A O 1
ATOM 1964 N N . TRP A 1 245 ? 10.120 8.154 -15.945 1.00 92.38 245 TRP A N 1
ATOM 1965 C CA . TRP A 1 245 ? 10.726 6.826 -15.801 1.00 92.38 245 TRP A CA 1
ATOM 1966 C C . TRP A 1 245 ? 10.550 5.920 -17.034 1.00 92.38 245 TRP A C 1
ATOM 1968 O O . TRP A 1 245 ? 11.320 4.980 -17.211 1.00 92.38 245 TRP A O 1
ATOM 1978 N N . THR A 1 246 ? 9.575 6.206 -17.903 1.00 93.12 246 THR A N 1
ATOM 1979 C CA . THR A 1 246 ? 9.328 5.468 -19.151 1.00 93.12 246 THR A CA 1
ATOM 1980 C C . THR A 1 246 ? 10.354 5.738 -20.250 1.00 93.12 246 THR A C 1
ATOM 1982 O O . THR A 1 246 ? 10.538 4.859 -21.089 1.00 93.12 246 THR A O 1
ATOM 1985 N N . ASN A 1 247 ? 11.017 6.905 -20.251 1.00 91.81 247 ASN A N 1
ATOM 1986 C CA . ASN A 1 247 ? 12.021 7.323 -21.247 1.00 91.81 247 ASN A CA 1
ATOM 1987 C C . ASN A 1 247 ? 13.364 7.785 -20.631 1.00 91.81 247 ASN A C 1
ATOM 1989 O O . ASN A 1 247 ? 14.234 8.274 -21.346 1.00 91.81 247 ASN A O 1
ATOM 1993 N N . PHE A 1 248 ? 13.546 7.629 -19.318 1.00 91.25 248 PHE A N 1
ATOM 1994 C CA . PHE A 1 248 ? 14.756 8.005 -18.590 1.00 91.25 248 PHE A CA 1
ATOM 1995 C C . PHE A 1 248 ? 15.701 6.820 -18.317 1.00 91.25 248 PHE A C 1
ATOM 1997 O O . PHE A 1 248 ? 15.365 5.921 -17.544 1.00 91.25 248 PHE A O 1
ATOM 2004 N N . ASP A 1 249 ? 16.900 6.852 -18.908 1.00 92.75 249 ASP A N 1
ATOM 2005 C CA . ASP A 1 249 ? 18.028 5.989 -18.535 1.00 92.75 249 ASP A CA 1
ATOM 2006 C C . ASP A 1 249 ? 18.981 6.756 -17.592 1.00 92.75 249 ASP A C 1
ATOM 2008 O O . ASP A 1 249 ? 19.640 7.706 -18.032 1.00 92.75 249 ASP A O 1
ATOM 2012 N N . PRO A 1 250 ? 19.094 6.363 -16.306 1.00 91.00 250 PRO A N 1
ATOM 2013 C CA . PRO A 1 250 ? 19.973 7.034 -15.351 1.00 91.00 250 PRO A CA 1
ATOM 2014 C C . PRO A 1 250 ? 21.450 7.047 -15.767 1.00 91.00 250 PRO A C 1
ATOM 2016 O O . PRO A 1 250 ? 22.141 8.030 -15.508 1.00 91.00 250 PRO A O 1
ATOM 2019 N N . LYS A 1 251 ? 21.946 5.983 -16.413 1.00 91.12 251 LYS A N 1
ATOM 2020 C CA . LYS A 1 251 ? 23.358 5.877 -16.810 1.00 91.12 251 LYS A CA 1
ATOM 2021 C C . LYS A 1 251 ? 23.671 6.761 -18.004 1.00 91.12 251 LYS A C 1
ATOM 2023 O O . LYS A 1 251 ? 24.663 7.482 -17.981 1.00 91.12 251 LYS A O 1
ATOM 2028 N N . GLU A 1 252 ? 22.815 6.751 -19.021 1.00 90.31 252 GLU A N 1
ATOM 2029 C CA . GLU A 1 252 ? 22.975 7.648 -20.171 1.00 90.31 252 GLU A CA 1
ATOM 2030 C C . GLU A 1 252 ? 22.865 9.117 -19.738 1.00 90.31 252 GLU A C 1
ATOM 2032 O O . GLU A 1 252 ? 23.649 9.966 -20.164 1.00 90.31 252 GLU A O 1
ATOM 2037 N N . PHE A 1 253 ? 21.948 9.407 -18.811 1.00 88.19 253 PHE A N 1
ATOM 2038 C CA . PHE A 1 253 ? 21.778 10.745 -18.262 1.00 88.19 253 PHE A CA 1
ATOM 2039 C C . PHE A 1 253 ? 23.012 11.248 -17.498 1.00 88.19 253 PHE A C 1
ATOM 2041 O O . PHE A 1 253 ? 23.393 12.409 -17.653 1.00 88.19 253 PHE A O 1
ATOM 2048 N N . LEU A 1 254 ? 23.666 10.386 -16.711 1.00 88.81 254 LEU A N 1
ATOM 2049 C CA . LEU A 1 254 ? 24.931 10.713 -16.046 1.00 88.81 254 LEU A CA 1
ATOM 2050 C C . LEU A 1 254 ? 26.024 11.087 -17.056 1.00 88.81 254 LEU A C 1
ATOM 2052 O O . LEU A 1 254 ? 26.714 12.088 -16.862 1.00 88.81 254 LEU A O 1
ATOM 2056 N N . GLU A 1 255 ? 26.160 10.334 -18.150 1.00 90.12 255 GLU A N 1
ATOM 2057 C CA . GLU A 1 255 ? 27.151 10.635 -19.193 1.00 90.12 255 GLU A CA 1
ATOM 2058 C C . GLU A 1 255 ? 26.879 11.975 -19.885 1.00 90.12 255 GLU A C 1
ATOM 2060 O O . GLU A 1 255 ? 27.805 12.739 -20.170 1.00 90.12 255 GLU A O 1
ATOM 2065 N N . ASP A 1 256 ? 25.611 12.296 -20.135 1.00 86.88 256 ASP A N 1
ATOM 2066 C CA . ASP A 1 256 ? 25.222 13.588 -20.698 1.00 86.88 256 ASP A CA 1
ATOM 2067 C C . ASP A 1 256 ? 25.550 14.752 -19.755 1.00 86.88 256 ASP A C 1
ATOM 2069 O O . ASP A 1 256 ? 26.060 15.785 -20.198 1.00 86.88 256 ASP A O 1
ATOM 2073 N N . LEU A 1 257 ? 25.326 14.579 -18.450 1.00 84.81 257 LEU A N 1
ATOM 2074 C CA . LEU A 1 257 ? 25.698 15.572 -17.443 1.00 84.81 257 LEU A CA 1
ATOM 2075 C C . LEU A 1 257 ? 27.218 15.750 -17.335 1.00 84.81 257 LEU A C 1
ATOM 2077 O O . LEU A 1 257 ? 27.684 16.888 -17.232 1.00 84.81 257 LEU A O 1
ATOM 2081 N N . ARG A 1 258 ? 27.997 14.665 -17.442 1.00 88.56 258 ARG A N 1
ATOM 2082 C CA . ARG A 1 258 ? 29.467 14.740 -17.505 1.00 88.56 258 ARG A CA 1
ATOM 2083 C C . ARG A 1 258 ? 29.946 15.527 -18.714 1.00 88.56 258 ARG A C 1
ATOM 2085 O O . ARG A 1 258 ? 30.800 16.397 -18.571 1.00 88.56 258 ARG A O 1
ATOM 2092 N N . LYS A 1 259 ? 29.376 15.275 -19.899 1.00 88.88 259 LYS A N 1
ATOM 2093 C CA . LYS A 1 259 ? 29.700 16.035 -21.124 1.00 88.88 259 LYS A CA 1
ATOM 2094 C C . LYS A 1 259 ? 29.367 17.520 -20.984 1.00 88.88 259 LYS A C 1
ATOM 2096 O O . LYS A 1 259 ? 30.039 18.358 -21.578 1.00 88.88 259 LYS A O 1
ATOM 2101 N N . ALA A 1 260 ? 28.341 17.840 -20.200 1.00 84.31 260 ALA A N 1
ATOM 2102 C CA . ALA A 1 260 ? 27.939 19.204 -19.885 1.00 84.31 260 ALA A CA 1
ATOM 2103 C C . ALA A 1 260 ? 28.711 19.827 -18.697 1.00 84.31 260 ALA A C 1
ATOM 2105 O O . ALA A 1 260 ? 28.382 20.938 -18.287 1.00 84.31 260 ALA A O 1
ATOM 2106 N N . ASN A 1 261 ? 29.754 19.160 -18.180 1.00 83.56 261 ASN A N 1
ATOM 2107 C CA . ASN A 1 261 ? 30.596 19.596 -17.057 1.00 83.56 261 ASN A CA 1
ATOM 2108 C C . ASN A 1 261 ? 29.843 19.825 -15.730 1.00 83.56 261 ASN A C 1
ATOM 2110 O O . ASN A 1 261 ? 30.264 20.650 -14.914 1.00 83.56 261 ASN A O 1
ATOM 2114 N N . PHE A 1 262 ? 28.747 19.101 -15.484 1.00 82.12 262 PHE A N 1
ATOM 2115 C CA . PHE A 1 262 ? 28.097 19.092 -14.171 1.00 82.12 262 PHE A CA 1
ATOM 2116 C C . PHE A 1 262 ? 28.767 18.074 -13.232 1.00 82.12 262 PHE A C 1
ATOM 2118 O O . PHE A 1 262 ? 29.153 16.995 -13.686 1.00 82.12 262 PHE A O 1
ATOM 2125 N N . PRO A 1 263 ? 28.892 18.371 -11.924 1.00 82.69 263 PRO A N 1
ATOM 2126 C CA . PRO A 1 263 ? 29.392 17.405 -10.951 1.00 82.69 263 PRO A CA 1
ATOM 2127 C C . PRO A 1 263 ? 28.358 16.289 -10.746 1.00 82.69 263 PRO A C 1
ATOM 2129 O O . PRO A 1 263 ? 27.233 16.558 -10.324 1.00 82.69 263 PRO A O 1
ATOM 2132 N N . VAL A 1 264 ? 28.735 15.043 -11.046 1.00 85.31 264 VAL A N 1
ATOM 2133 C CA . VAL A 1 264 ? 27.832 13.878 -10.976 1.00 85.31 264 VAL A CA 1
ATOM 2134 C C . VAL A 1 264 ? 28.242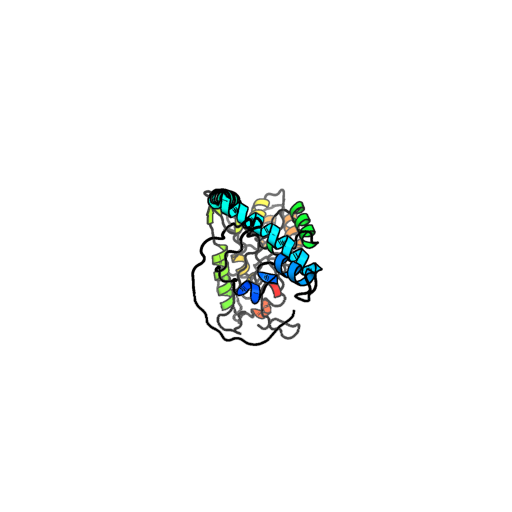 12.820 -9.955 1.00 85.31 264 VAL A C 1
ATOM 2136 O O . VAL A 1 264 ? 27.435 11.943 -9.666 1.00 85.31 264 VAL A O 1
ATOM 2139 N N . ASP A 1 265 ? 29.445 12.910 -9.382 1.00 84.25 265 ASP A N 1
ATOM 2140 C CA . ASP A 1 265 ? 30.058 11.834 -8.588 1.00 84.25 265 ASP A CA 1
ATOM 2141 C C . ASP A 1 265 ? 29.155 11.344 -7.442 1.00 84.25 265 ASP A C 1
ATOM 2143 O O . ASP A 1 265 ? 28.972 10.144 -7.254 1.00 84.25 265 ASP A O 1
ATOM 2147 N N . GLY A 1 266 ? 28.510 12.265 -6.714 1.00 82.12 266 GLY A N 1
ATOM 2148 C CA . GLY A 1 266 ? 27.591 11.900 -5.630 1.00 82.12 266 GLY A CA 1
ATOM 2149 C C . GLY A 1 266 ? 26.301 11.225 -6.113 1.00 82.12 266 GLY A C 1
ATOM 2150 O O . GLY A 1 266 ? 25.789 10.319 -5.454 1.00 82.12 266 GLY A O 1
ATOM 2151 N N . PHE A 1 267 ? 25.776 11.636 -7.271 1.00 82.75 267 PHE A N 1
ATOM 2152 C CA . PHE A 1 267 ? 24.568 11.043 -7.852 1.00 82.75 267 PHE A CA 1
ATOM 2153 C C . PHE A 1 267 ? 24.863 9.664 -8.455 1.00 82.75 267 PHE A C 1
ATOM 2155 O O . PHE A 1 267 ? 24.072 8.735 -8.291 1.00 82.75 267 PHE A O 1
ATOM 2162 N N . GLU A 1 268 ? 26.027 9.502 -9.080 1.00 87.94 268 GLU A N 1
ATOM 2163 C CA . GLU A 1 268 ? 26.512 8.211 -9.559 1.00 87.94 268 GLU A CA 1
ATOM 2164 C C . GLU A 1 268 ? 26.732 7.224 -8.412 1.00 87.94 268 GLU A C 1
ATOM 2166 O O . GLU A 1 268 ? 26.175 6.128 -8.449 1.00 87.94 268 GLU A O 1
ATOM 2171 N N . GLU A 1 269 ? 27.452 7.619 -7.356 1.00 88.19 269 GLU A N 1
ATOM 2172 C CA . GLU A 1 269 ? 27.688 6.756 -6.193 1.00 88.19 269 GLU A CA 1
ATOM 2173 C C . GLU A 1 269 ? 26.364 6.298 -5.560 1.00 88.19 269 GLU A C 1
ATOM 2175 O O . GLU A 1 269 ? 26.222 5.144 -5.147 1.00 88.19 269 GLU A O 1
ATOM 2180 N N . MET A 1 270 ? 25.363 7.182 -5.507 1.00 85.94 270 MET A N 1
ATOM 2181 C CA . MET A 1 270 ? 24.025 6.835 -5.030 1.00 85.94 270 MET A CA 1
ATOM 2182 C C . MET A 1 270 ? 23.349 5.783 -5.924 1.00 85.94 270 MET A C 1
ATOM 2184 O O . MET A 1 270 ? 22.820 4.795 -5.406 1.00 85.94 270 MET A O 1
ATOM 2188 N N . LEU A 1 271 ? 23.370 5.969 -7.248 1.00 88.62 271 LEU A N 1
ATOM 2189 C CA . LEU A 1 271 ? 22.769 5.039 -8.211 1.00 88.62 271 LEU A CA 1
ATOM 2190 C C . LEU A 1 271 ? 23.470 3.672 -8.214 1.00 88.62 271 LEU A C 1
ATOM 2192 O O . LEU A 1 271 ? 22.794 2.642 -8.295 1.00 88.62 271 LEU A O 1
ATOM 2196 N N . GLU A 1 272 ? 24.797 3.648 -8.069 1.00 91.88 272 GLU A N 1
ATOM 2197 C CA . GLU A 1 272 ? 25.584 2.418 -7.941 1.00 91.88 272 GLU A CA 1
ATOM 2198 C C . GLU A 1 272 ? 25.299 1.694 -6.624 1.00 91.88 272 GLU A C 1
ATOM 2200 O O . GLU A 1 272 ? 25.027 0.492 -6.621 1.00 91.88 272 GLU A O 1
ATOM 2205 N N . LYS A 1 273 ? 25.286 2.411 -5.492 1.00 90.94 273 LYS A N 1
ATOM 2206 C CA . LYS A 1 273 ? 24.969 1.817 -4.181 1.00 90.94 273 LYS A CA 1
ATOM 2207 C C . LYS A 1 273 ? 23.579 1.199 -4.148 1.00 90.94 273 LYS A C 1
ATOM 2209 O O . LYS A 1 273 ? 23.401 0.170 -3.490 1.00 90.94 273 LYS A O 1
ATOM 2214 N N . ALA A 1 274 ? 22.620 1.829 -4.823 1.00 90.19 274 ALA A N 1
ATOM 2215 C CA . ALA A 1 274 ? 21.250 1.357 -4.952 1.00 90.19 274 ALA A CA 1
ATOM 2216 C C . ALA A 1 274 ? 21.062 0.283 -6.036 1.00 90.19 274 ALA A C 1
ATOM 2218 O O . ALA A 1 274 ? 19.982 -0.303 -6.103 1.00 90.19 274 ALA A O 1
ATOM 2219 N N . ASP A 1 275 ? 22.081 -0.015 -6.844 1.00 94.00 275 ASP A N 1
ATOM 2220 C CA . ASP A 1 275 ? 22.006 -0.966 -7.958 1.00 94.00 275 ASP A CA 1
ATOM 2221 C C . ASP A 1 275 ? 20.787 -0.703 -8.868 1.00 94.00 275 ASP A C 1
ATOM 2223 O O . ASP A 1 275 ? 19.937 -1.568 -9.096 1.00 94.00 275 ASP A O 1
ATOM 2227 N N . VAL A 1 276 ? 20.648 0.550 -9.318 1.00 92.50 276 VAL A N 1
ATOM 2228 C CA . VAL A 1 276 ? 19.549 0.971 -10.211 1.00 92.50 276 VAL A CA 1
ATOM 2229 C C . VAL A 1 276 ? 19.818 0.556 -11.661 1.00 92.50 276 VAL A C 1
ATOM 2231 O O . VAL A 1 276 ? 18.893 0.230 -12.406 1.00 92.50 276 VAL A O 1
ATOM 2234 N N . GLY A 1 277 ? 21.086 0.546 -12.082 1.00 92.88 277 GLY A N 1
ATOM 2235 C CA . GLY A 1 277 ? 21.462 0.210 -13.455 1.00 92.88 277 GLY A CA 1
ATOM 2236 C C . GLY A 1 277 ? 20.848 1.178 -14.474 1.00 92.88 277 GLY A C 1
ATOM 2237 O O . GLY A 1 277 ? 20.979 2.388 -14.330 1.00 92.88 277 GLY A O 1
ATOM 2238 N N . HIS A 1 278 ? 20.174 0.632 -15.489 1.00 93.88 278 HIS A N 1
ATOM 2239 C CA . HIS A 1 278 ? 19.438 1.393 -16.511 1.00 93.88 278 HIS A CA 1
ATOM 2240 C C . HIS A 1 278 ? 17.960 1.639 -16.124 1.00 93.88 278 HIS A C 1
ATOM 2242 O O . HIS A 1 278 ? 17.130 2.003 -16.958 1.00 93.88 278 HIS A O 1
ATOM 2248 N N . GLY A 1 279 ? 17.599 1.414 -14.853 1.00 92.69 279 GLY A N 1
ATOM 2249 C CA . GLY A 1 279 ? 16.252 1.629 -14.328 1.00 92.69 279 GLY A CA 1
ATOM 2250 C C . GLY A 1 279 ? 15.220 0.654 -14.905 1.00 92.69 279 GLY A C 1
ATOM 2251 O O . GLY A 1 279 ? 15.177 -0.519 -14.524 1.00 92.69 279 GLY A O 1
ATOM 2252 N N . TYR A 1 280 ? 14.346 1.163 -15.778 1.00 95.25 280 TYR A N 1
ATOM 2253 C CA . TYR A 1 280 ? 13.312 0.376 -16.466 1.00 95.25 280 TYR A CA 1
ATOM 2254 C C . TYR A 1 280 ? 13.676 0.028 -17.918 1.00 95.25 280 TYR A C 1
ATOM 2256 O O . TYR A 1 280 ? 12.964 -0.757 -18.540 1.00 95.25 280 TYR A O 1
ATOM 2264 N N . MET A 1 281 ? 14.775 0.565 -18.463 1.00 94.38 281 MET A N 1
ATOM 2265 C CA . MET A 1 281 ? 15.114 0.430 -19.891 1.00 94.38 281 MET A CA 1
ATOM 2266 C C . MET A 1 281 ? 15.618 -0.947 -20.303 1.00 94.38 281 MET A C 1
ATOM 2268 O O . MET A 1 281 ? 15.558 -1.302 -21.481 1.00 94.38 281 MET A O 1
ATOM 2272 N N . ASP A 1 282 ? 16.130 -1.723 -19.354 1.00 93.69 282 ASP A N 1
ATOM 2273 C CA . ASP A 1 282 ? 16.620 -3.083 -19.572 1.00 93.69 282 ASP A CA 1
ATOM 2274 C C . ASP A 1 282 ? 15.585 -4.159 -19.203 1.00 93.69 282 ASP A C 1
ATOM 2276 O O . ASP A 1 282 ? 15.860 -5.358 -19.306 1.00 93.69 282 ASP A O 1
ATOM 2280 N N . ARG A 1 283 ? 14.374 -3.747 -18.807 1.00 95.31 283 ARG A N 1
ATOM 2281 C CA . ARG A 1 283 ? 13.275 -4.657 -18.470 1.00 95.31 283 ARG A CA 1
ATOM 2282 C C . ARG A 1 283 ? 12.526 -5.096 -19.729 1.00 95.31 283 ARG A C 1
ATOM 2284 O O . ARG A 1 283 ? 12.425 -4.333 -20.690 1.00 95.31 283 ARG A O 1
ATOM 2291 N N . PRO A 1 284 ? 11.977 -6.322 -19.754 1.00 95.62 284 PRO A N 1
ATOM 2292 C CA . PRO A 1 284 ? 11.114 -6.751 -20.846 1.00 95.62 284 PRO A CA 1
ATOM 2293 C C . PRO A 1 284 ? 9.819 -5.928 -20.881 1.00 95.62 284 PRO A C 1
ATOM 2295 O O . PRO A 1 284 ? 9.246 -5.612 -19.840 1.00 95.62 284 PRO A O 1
ATOM 2298 N N . CYS A 1 285 ? 9.325 -5.627 -22.078 1.00 95.38 285 CYS A N 1
ATOM 2299 C CA . CYS A 1 285 ? 8.014 -5.005 -22.268 1.00 95.38 285 CYS A CA 1
ATOM 2300 C C . CYS A 1 285 ? 6.922 -6.082 -22.292 1.00 95.38 285 CYS A C 1
ATOM 2302 O O . CYS A 1 285 ? 7.058 -7.069 -23.016 1.00 95.38 285 CYS A O 1
ATOM 2304 N N . LEU A 1 286 ? 5.816 -5.904 -21.573 1.00 93.81 286 LEU A N 1
ATOM 2305 C CA . LEU A 1 286 ? 4.640 -6.773 -21.722 1.00 93.81 286 LEU A CA 1
ATOM 2306 C C . LEU A 1 286 ? 4.072 -6.689 -23.140 1.00 93.81 286 LEU A C 1
ATOM 2308 O O . LEU A 1 286 ? 3.672 -7.710 -23.699 1.00 93.81 286 LEU A O 1
ATOM 2312 N N . ASN A 1 287 ? 4.090 -5.494 -23.740 1.00 92.44 287 ASN A N 1
ATOM 2313 C CA . ASN A 1 287 ? 3.698 -5.279 -25.128 1.00 92.44 287 ASN A CA 1
ATOM 2314 C C . ASN A 1 287 ? 4.862 -4.735 -25.986 1.00 92.44 287 ASN A C 1
ATOM 2316 O O . ASN A 1 287 ? 5.047 -3.521 -26.076 1.00 92.44 287 ASN A O 1
ATOM 2320 N N . PRO A 1 288 ? 5.622 -5.598 -26.688 1.00 92.25 288 PRO A N 1
ATOM 2321 C CA . PRO A 1 288 ? 6.706 -5.166 -27.578 1.00 92.25 288 PRO A CA 1
ATOM 2322 C C . PRO A 1 288 ? 6.259 -4.264 -28.742 1.00 92.25 288 PRO A C 1
ATOM 2324 O O . PRO A 1 288 ? 7.058 -3.468 -29.242 1.00 92.25 288 PRO A O 1
ATOM 2327 N N . ALA A 1 289 ? 4.993 -4.374 -29.166 1.00 91.25 289 ALA A N 1
ATOM 2328 C CA . ALA A 1 289 ? 4.419 -3.574 -30.248 1.00 91.25 289 ALA A CA 1
ATOM 2329 C C . ALA A 1 289 ? 4.082 -2.134 -29.825 1.00 91.25 289 ALA A C 1
ATOM 2331 O O . ALA A 1 289 ? 3.743 -1.314 -30.677 1.00 91.25 289 ALA A O 1
ATOM 2332 N N . ASP A 1 290 ? 4.175 -1.819 -28.530 1.00 91.94 290 ASP A N 1
ATOM 2333 C CA . ASP A 1 290 ? 4.050 -0.454 -28.030 1.00 91.94 290 ASP A CA 1
ATOM 2334 C C . ASP A 1 290 ? 5.165 0.427 -28.641 1.00 91.94 290 ASP A C 1
ATOM 2336 O O . ASP A 1 290 ? 6.344 0.055 -28.551 1.00 91.94 290 ASP A O 1
ATOM 2340 N N . PRO A 1 291 ? 4.837 1.563 -29.290 1.00 92.62 291 PRO A N 1
ATOM 2341 C CA . PRO A 1 291 ? 5.842 2.463 -29.853 1.00 92.62 291 PRO A CA 1
ATOM 2342 C C . PRO A 1 291 ? 6.788 3.034 -28.790 1.00 92.62 291 PRO A C 1
ATOM 2344 O O . PRO A 1 291 ? 7.963 3.230 -29.092 1.00 92.62 291 PRO A O 1
ATOM 2347 N N . ASP A 1 292 ? 6.310 3.221 -27.558 1.00 92.81 292 ASP A N 1
ATOM 2348 C CA . ASP A 1 292 ? 7.076 3.813 -26.459 1.00 92.81 292 ASP A CA 1
ATOM 2349 C C . ASP A 1 292 ? 8.000 2.790 -25.772 1.00 92.81 292 ASP A C 1
ATOM 2351 O O . ASP A 1 292 ? 8.902 3.173 -25.029 1.00 92.81 292 ASP A O 1
ATOM 2355 N N . CYS A 1 293 ? 7.809 1.485 -26.017 1.00 94.38 293 CYS A N 1
ATOM 2356 C CA . CYS A 1 293 ? 8.688 0.448 -25.469 1.00 94.38 293 CYS A CA 1
ATOM 2357 C C . CYS A 1 293 ? 10.124 0.631 -26.015 1.00 94.38 293 CYS A C 1
ATOM 2359 O O . CYS A 1 293 ? 10.302 0.670 -27.242 1.00 94.38 293 CYS A O 1
ATOM 2361 N N . PRO A 1 294 ? 11.152 0.705 -25.148 1.00 94.62 294 PRO A N 1
ATOM 2362 C CA . PRO A 1 294 ? 12.502 1.088 -25.538 1.00 94.62 294 PRO A CA 1
ATOM 2363 C C . PRO A 1 294 ? 13.178 0.033 -26.418 1.00 94.62 294 PRO A C 1
ATOM 2365 O O . PRO A 1 294 ? 12.934 -1.169 -26.306 1.00 94.62 294 PRO A O 1
ATOM 2368 N N . LEU A 1 295 ? 14.085 0.483 -27.289 1.00 92.44 295 LEU A N 1
ATOM 2369 C CA . LEU A 1 295 ? 14.844 -0.399 -28.186 1.00 92.44 295 LEU A CA 1
ATOM 2370 C C . LEU A 1 295 ? 15.843 -1.297 -27.440 1.00 92.44 295 LEU A C 1
ATOM 2372 O O . LEU A 1 295 ? 16.241 -2.337 -27.961 1.00 92.44 295 LEU A O 1
ATOM 2376 N N . THR A 1 296 ? 16.230 -0.901 -26.228 1.00 93.31 296 THR A N 1
ATOM 2377 C CA . THR A 1 296 ? 17.109 -1.649 -25.321 1.00 93.31 296 THR A CA 1
ATOM 2378 C C . THR A 1 296 ? 16.405 -2.818 -24.633 1.00 93.31 296 THR A C 1
ATOM 2380 O O . THR A 1 296 ? 17.088 -3.692 -24.098 1.00 93.31 296 THR A O 1
ATOM 2383 N N . ALA A 1 297 ? 15.065 -2.874 -24.655 1.00 94.56 297 ALA A N 1
ATOM 2384 C CA . ALA A 1 297 ? 14.320 -3.952 -24.018 1.00 94.56 297 ALA A CA 1
ATOM 2385 C C . ALA A 1 297 ? 14.637 -5.306 -24.684 1.00 94.56 297 ALA A C 1
ATOM 2387 O O . ALA A 1 297 ? 14.569 -5.433 -25.914 1.00 94.56 297 ALA A O 1
ATOM 2388 N N . PRO A 1 298 ? 14.906 -6.367 -23.899 1.00 93.50 298 PRO A N 1
ATOM 2389 C CA . PRO A 1 298 ? 15.413 -7.642 -24.413 1.00 93.50 298 PRO A CA 1
ATOM 2390 C C . PRO A 1 298 ? 14.442 -8.354 -25.364 1.00 93.50 298 PRO A C 1
ATOM 2392 O O . PRO A 1 298 ? 14.851 -9.196 -26.163 1.00 93.50 298 PRO A O 1
ATOM 2395 N N . ASN A 1 299 ? 13.150 -8.033 -25.290 1.00 93.75 299 ASN A N 1
ATOM 2396 C CA . ASN A 1 299 ? 12.104 -8.644 -26.099 1.00 93.75 299 ASN A CA 1
ATOM 2397 C C . ASN A 1 299 ? 11.503 -7.711 -27.163 1.00 93.75 299 ASN A C 1
ATOM 2399 O O . ASN A 1 299 ? 10.559 -8.137 -27.825 1.00 93.75 299 ASN A O 1
ATOM 2403 N N . LYS A 1 300 ? 12.052 -6.504 -27.389 1.00 90.94 300 LYS A N 1
ATOM 2404 C CA . LYS A 1 300 ? 11.516 -5.544 -28.378 1.00 90.94 300 LYS A CA 1
ATOM 2405 C C . LYS A 1 300 ? 11.374 -6.150 -29.778 1.00 90.94 300 LYS A C 1
ATOM 2407 O O . LYS A 1 300 ? 10.344 -5.994 -30.421 1.00 90.94 300 LYS A O 1
ATOM 2412 N N . ASN A 1 301 ? 12.395 -6.887 -30.218 1.00 89.75 301 ASN A N 1
ATOM 2413 C CA . ASN A 1 301 ? 12.442 -7.534 -31.536 1.00 89.75 301 ASN A CA 1
ATOM 2414 C C . ASN A 1 301 ? 12.115 -9.038 -31.480 1.00 89.75 301 ASN A C 1
ATOM 2416 O O . ASN A 1 301 ? 12.364 -9.769 -32.440 1.00 89.75 301 ASN A O 1
ATOM 2420 N N . SER A 1 302 ? 11.608 -9.534 -30.347 1.00 87.94 302 SER A N 1
ATOM 2421 C CA . SER A 1 302 ? 11.280 -10.950 -30.183 1.00 87.94 302 SER A CA 1
ATOM 2422 C C . SER A 1 302 ? 9.903 -11.259 -30.763 1.00 87.94 302 SER A C 1
ATOM 2424 O O . SER A 1 302 ? 8.918 -10.612 -30.430 1.00 87.94 302 SER A O 1
ATOM 2426 N N . THR A 1 303 ? 9.815 -12.316 -31.568 1.00 82.12 303 THR A N 1
ATOM 2427 C CA . THR A 1 303 ? 8.542 -12.876 -32.057 1.00 82.12 303 THR A CA 1
ATOM 2428 C C . THR A 1 303 ? 8.016 -14.016 -31.183 1.00 82.12 303 THR A C 1
ATOM 2430 O O . THR A 1 303 ? 6.930 -14.539 -31.430 1.00 82.12 303 THR A O 1
ATOM 2433 N N . LYS A 1 304 ? 8.783 -14.441 -30.168 1.00 84.50 304 LYS A N 1
ATOM 2434 C CA . LYS A 1 304 ? 8.394 -15.532 -29.265 1.00 84.50 304 LYS A CA 1
ATOM 2435 C C . LYS A 1 304 ? 7.385 -15.043 -28.220 1.00 84.50 304 LYS A C 1
ATOM 2437 O O . LYS A 1 304 ? 7.557 -13.931 -27.718 1.00 84.50 304 LYS A O 1
ATOM 2442 N N . PRO A 1 305 ? 6.399 -15.881 -27.841 1.00 81.25 305 PRO A N 1
ATOM 2443 C CA . PRO A 1 305 ? 5.480 -15.553 -26.759 1.00 81.25 305 PRO A CA 1
ATOM 2444 C C . PRO A 1 305 ? 6.254 -15.363 -25.453 1.00 81.25 305 PRO A C 1
ATOM 2446 O O . PRO A 1 305 ? 7.198 -16.104 -25.161 1.00 81.25 305 PRO A O 1
ATOM 2449 N N . PHE A 1 306 ? 5.860 -14.349 -24.690 1.00 88.44 306 PHE A N 1
ATOM 2450 C CA . PHE A 1 306 ? 6.528 -13.987 -23.451 1.00 88.44 306 PHE A CA 1
ATOM 2451 C C . PHE A 1 306 ? 6.063 -14.883 -22.293 1.00 88.44 306 PHE A C 1
ATOM 2453 O O . PHE A 1 306 ? 4.867 -15.030 -22.048 1.00 88.44 306 PHE A O 1
ATOM 2460 N N . ASP A 1 307 ? 7.016 -15.486 -21.581 1.00 90.81 307 ASP A N 1
ATOM 2461 C CA . ASP A 1 307 ? 6.756 -16.363 -20.434 1.00 90.81 307 ASP A CA 1
ATOM 2462 C C . ASP A 1 307 ? 6.695 -15.534 -19.142 1.00 90.81 307 ASP A C 1
ATOM 2464 O O . ASP A 1 307 ? 7.714 -15.257 -18.503 1.00 90.81 307 ASP A O 1
ATOM 2468 N N . VAL A 1 308 ? 5.479 -15.111 -18.784 1.00 92.38 308 VAL A N 1
ATOM 2469 C CA . VAL A 1 308 ? 5.209 -14.283 -17.597 1.00 92.38 308 VAL A CA 1
ATOM 2470 C C . VAL A 1 308 ? 5.587 -15.008 -16.306 1.00 92.38 308 VAL A C 1
ATOM 2472 O O . VAL A 1 308 ? 6.165 -14.396 -15.410 1.00 92.38 308 VAL A O 1
ATOM 2475 N N . ALA A 1 309 ? 5.313 -16.310 -16.212 1.00 91.38 309 ALA A N 1
ATOM 2476 C CA . ALA A 1 309 ? 5.586 -17.081 -15.003 1.00 91.38 309 ALA A CA 1
ATOM 2477 C C . ALA A 1 309 ? 7.093 -17.148 -14.715 1.00 91.38 309 ALA A C 1
ATOM 2479 O O . ALA A 1 309 ? 7.523 -16.955 -13.576 1.00 91.38 309 ALA A O 1
ATOM 2480 N N . ARG A 1 310 ? 7.919 -17.319 -15.757 1.00 91.12 310 ARG A N 1
ATOM 2481 C CA . ARG A 1 310 ? 9.379 -17.241 -15.612 1.00 91.12 310 ARG A CA 1
ATOM 2482 C C . ARG A 1 310 ? 9.850 -15.850 -15.192 1.00 91.12 310 ARG A C 1
ATOM 2484 O O . ARG A 1 310 ? 10.767 -15.763 -14.385 1.00 91.12 310 ARG A O 1
ATOM 2491 N N . ALA A 1 311 ? 9.248 -14.789 -15.725 1.00 92.44 311 ALA A N 1
ATOM 2492 C CA . ALA A 1 311 ? 9.639 -13.417 -15.400 1.00 92.44 311 ALA A CA 1
ATOM 2493 C C . ALA A 1 311 ? 9.333 -13.033 -13.943 1.00 92.44 311 ALA A C 1
ATOM 2495 O O . ALA A 1 311 ? 10.102 -12.293 -13.345 1.00 92.44 311 ALA A O 1
ATOM 2496 N N . LEU A 1 312 ? 8.244 -13.559 -13.375 1.00 93.56 312 LEU A N 1
ATOM 2497 C CA . LEU A 1 312 ? 7.834 -13.313 -11.985 1.00 93.56 312 LEU A CA 1
ATOM 2498 C C . LEU A 1 312 ? 8.446 -14.304 -10.977 1.00 93.56 312 LEU A C 1
ATOM 2500 O O . LEU A 1 312 ? 8.265 -14.150 -9.768 1.00 93.56 312 LEU A O 1
ATOM 2504 N N . SER A 1 313 ? 9.147 -15.338 -11.453 1.00 92.06 313 SER A N 1
ATOM 2505 C CA . SER A 1 313 ? 9.741 -16.367 -10.594 1.00 92.06 313 SER A CA 1
ATOM 2506 C C . SER A 1 313 ? 10.812 -15.767 -9.682 1.00 92.06 313 SER A C 1
ATOM 2508 O O . SER A 1 313 ? 11.804 -15.225 -10.163 1.00 92.06 313 SER A O 1
ATOM 2510 N N . GLY A 1 314 ? 10.652 -15.922 -8.364 1.00 89.88 314 GLY A N 1
ATOM 2511 C CA . GLY A 1 314 ? 11.588 -15.356 -7.380 1.00 89.88 314 GLY A CA 1
ATOM 2512 C C . GLY A 1 314 ? 11.313 -13.893 -7.010 1.00 89.88 314 GLY A C 1
ATOM 2513 O O . GLY A 1 314 ? 12.075 -13.300 -6.240 1.00 89.88 314 GLY A O 1
ATOM 2514 N N . GLY A 1 315 ? 10.205 -13.332 -7.500 1.00 94.06 315 GLY A N 1
ATOM 2515 C CA . GLY A 1 315 ? 9.764 -11.978 -7.193 1.00 94.06 315 GLY A CA 1
ATOM 2516 C C . GLY A 1 315 ? 10.199 -10.941 -8.226 1.00 94.06 315 GLY A C 1
ATOM 2517 O O . GLY A 1 315 ? 10.820 -11.254 -9.239 1.00 94.06 315 GLY A O 1
ATOM 2518 N N . CYS A 1 316 ? 9.865 -9.686 -7.945 1.00 96.19 316 CYS A N 1
ATOM 2519 C CA . CYS A 1 316 ? 10.212 -8.540 -8.778 1.00 96.19 316 CYS A CA 1
ATOM 2520 C C . CYS A 1 316 ? 11.098 -7.569 -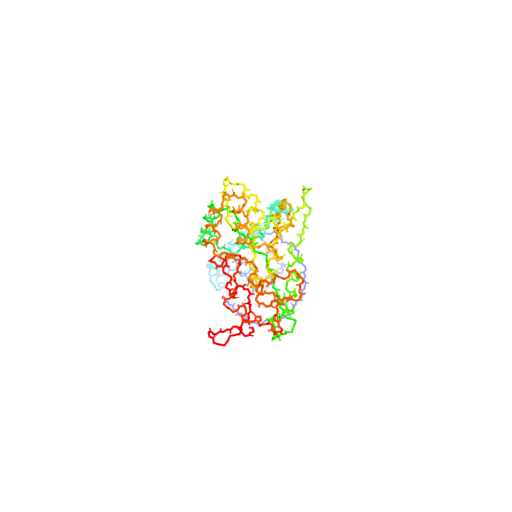8.020 1.00 96.19 316 CYS A C 1
ATOM 2522 O O . CYS A 1 316 ? 11.051 -7.487 -6.798 1.00 96.19 316 CYS A O 1
ATOM 2524 N N . HIS A 1 317 ? 11.883 -6.792 -8.753 1.00 95.81 317 HIS A N 1
ATOM 2525 C CA . HIS A 1 317 ? 12.632 -5.688 -8.178 1.00 95.81 317 HIS A CA 1
ATOM 2526 C C . HIS A 1 317 ? 12.033 -4.371 -8.667 1.00 95.81 317 HIS A C 1
ATOM 2528 O O . HIS A 1 317 ? 11.819 -4.208 -9.867 1.00 95.81 317 HIS A O 1
ATOM 2534 N N . GLY A 1 318 ? 11.792 -3.430 -7.755 1.00 93.81 318 GLY A N 1
ATOM 2535 C CA . GLY A 1 318 ? 11.462 -2.044 -8.076 1.00 93.81 318 GLY A CA 1
ATOM 2536 C C . GLY A 1 318 ? 12.654 -1.318 -8.704 1.00 93.81 318 GLY A C 1
ATOM 2537 O O . GLY A 1 318 ? 13.526 -1.936 -9.316 1.00 93.81 318 GLY A O 1
ATOM 2538 N N . LEU A 1 319 ? 12.730 0.006 -8.566 1.00 92.69 319 LEU A N 1
ATOM 2539 C CA . LEU A 1 319 ? 13.807 0.786 -9.192 1.00 92.69 319 LEU A CA 1
ATOM 2540 C C . LEU A 1 319 ? 15.208 0.367 -8.702 1.00 92.69 319 LEU A C 1
ATOM 2542 O O . LEU A 1 319 ? 16.124 0.230 -9.506 1.00 92.69 319 LEU A O 1
ATOM 2546 N N . SER A 1 320 ? 15.364 0.143 -7.395 1.00 92.88 320 SER A N 1
ATOM 2547 C CA . SER A 1 320 ? 16.607 -0.345 -6.791 1.00 92.88 320 SER A CA 1
ATOM 2548 C C . SER A 1 320 ? 16.584 -1.867 -6.677 1.00 92.88 320 SER A C 1
ATOM 2550 O O . SER A 1 320 ? 15.810 -2.418 -5.893 1.00 92.88 320 SER A O 1
ATOM 2552 N N . ARG A 1 321 ? 17.480 -2.564 -7.384 1.00 92.50 321 ARG A N 1
ATOM 2553 C CA . ARG A 1 321 ? 17.563 -4.033 -7.295 1.00 92.50 321 ARG A CA 1
ATOM 2554 C C . ARG A 1 321 ? 17.971 -4.511 -5.909 1.00 92.50 321 ARG A C 1
ATOM 2556 O O . ARG A 1 321 ? 17.504 -5.552 -5.454 1.00 92.50 321 ARG A O 1
ATOM 2563 N N . LYS A 1 322 ? 18.788 -3.717 -5.219 1.00 92.88 322 LYS A N 1
ATOM 2564 C CA . LYS A 1 322 ? 19.319 -4.038 -3.895 1.00 92.88 322 LYS A CA 1
ATOM 2565 C C . LYS A 1 322 ? 18.331 -3.800 -2.754 1.00 92.88 322 LYS A C 1
ATOM 2567 O O . LYS A 1 322 ? 18.316 -4.581 -1.808 1.00 92.88 322 LYS A O 1
ATOM 2572 N N . TYR A 1 323 ? 17.547 -2.722 -2.812 1.00 90.94 323 TYR A N 1
ATOM 2573 C CA . TYR A 1 323 ? 16.712 -2.287 -1.685 1.00 90.94 323 TYR A CA 1
ATOM 2574 C C . TYR A 1 323 ? 15.210 -2.488 -1.902 1.00 90.94 323 TYR A C 1
ATOM 2576 O O . TYR A 1 323 ? 14.462 -2.509 -0.930 1.00 90.94 323 TYR A O 1
ATOM 2584 N N . MET A 1 324 ? 14.756 -2.647 -3.147 1.00 93.75 324 MET A N 1
ATOM 2585 C CA . MET A 1 324 ? 13.337 -2.777 -3.493 1.00 93.75 324 MET A CA 1
ATOM 2586 C C . MET A 1 324 ? 13.046 -4.160 -4.080 1.00 93.75 324 MET A C 1
ATOM 2588 O O . MET A 1 324 ? 12.619 -4.270 -5.224 1.00 93.75 324 MET A O 1
ATOM 2592 N N . HIS A 1 325 ? 13.311 -5.230 -3.326 1.00 96.00 325 HIS A N 1
ATOM 2593 C CA . HIS A 1 325 ? 12.935 -6.589 -3.733 1.00 96.00 325 HIS A CA 1
ATOM 2594 C C . HIS A 1 325 ? 11.547 -6.949 -3.194 1.00 96.00 325 HIS A C 1
ATOM 2596 O O . HIS A 1 325 ? 11.332 -7.047 -1.986 1.00 96.00 325 HIS A O 1
ATOM 2602 N N . TRP A 1 326 ? 10.610 -7.159 -4.110 1.00 95.88 326 TRP A N 1
ATOM 2603 C CA . TRP A 1 326 ? 9.260 -7.634 -3.850 1.00 95.88 326 TRP A CA 1
ATOM 2604 C C . TRP A 1 326 ? 9.239 -9.149 -3.998 1.00 95.88 326 TRP A C 1
ATOM 2606 O O . TRP A 1 326 ? 9.276 -9.679 -5.109 1.00 95.88 326 TRP A O 1
ATOM 2616 N N . GLN A 1 327 ? 9.190 -9.849 -2.868 1.00 94.44 327 GLN A N 1
ATOM 2617 C CA . GLN A 1 327 ? 9.077 -11.305 -2.850 1.00 94.44 327 GLN A CA 1
ATOM 2618 C C . GLN A 1 327 ? 7.813 -11.764 -3.577 1.00 94.44 327 GLN A C 1
ATOM 2620 O O . GLN A 1 327 ? 6.788 -11.083 -3.549 1.00 94.44 327 GLN A O 1
ATOM 2625 N N . GLU A 1 328 ? 7.887 -12.934 -4.207 1.00 92.19 328 GLU A N 1
ATOM 2626 C CA . GLU A 1 328 ? 6.800 -13.496 -5.009 1.00 92.19 328 GLU A CA 1
ATOM 2627 C C . GLU A 1 328 ? 5.488 -13.582 -4.214 1.00 92.19 328 GLU A C 1
ATOM 2629 O O . GLU A 1 328 ? 4.437 -13.203 -4.718 1.00 92.19 328 GLU A O 1
ATOM 2634 N N . GLU A 1 329 ? 5.564 -13.967 -2.941 1.00 92.06 329 GLU A N 1
ATOM 2635 C CA . GLU A 1 329 ? 4.426 -14.132 -2.033 1.00 92.06 329 GLU A CA 1
ATOM 2636 C C . GLU A 1 329 ? 3.688 -12.817 -1.726 1.00 92.06 329 GLU A C 1
ATOM 2638 O O . GLU A 1 329 ? 2.543 -12.844 -1.274 1.00 92.06 329 GLU A O 1
ATOM 2643 N N . LEU A 1 330 ? 4.326 -11.664 -1.967 1.00 94.31 330 LEU A N 1
ATOM 2644 C CA . LEU A 1 330 ? 3.709 -10.345 -1.808 1.00 94.31 330 LEU A CA 1
ATOM 2645 C C . LEU A 1 330 ? 2.944 -9.897 -3.058 1.00 94.31 330 LEU A C 1
ATOM 2647 O O . LEU A 1 330 ? 2.028 -9.085 -2.944 1.00 94.31 330 LEU A O 1
ATOM 2651 N N . ILE A 1 331 ? 3.326 -10.388 -4.241 1.00 95.31 331 ILE A N 1
ATOM 2652 C CA . ILE A 1 331 ? 2.830 -9.891 -5.537 1.00 95.31 331 ILE A CA 1
ATOM 2653 C C . ILE A 1 331 ? 2.008 -10.919 -6.324 1.00 95.31 331 ILE A C 1
ATOM 2655 O O . ILE A 1 331 ? 1.223 -10.526 -7.187 1.00 95.31 331 ILE A O 1
ATOM 2659 N N . VAL A 1 332 ? 2.148 -12.215 -6.033 1.00 93.94 332 VAL A N 1
ATOM 2660 C CA . VAL A 1 332 ? 1.403 -13.307 -6.672 1.00 93.94 332 VAL A CA 1
ATOM 2661 C C . VAL A 1 332 ? 0.892 -14.273 -5.601 1.00 93.94 332 VAL A C 1
ATOM 2663 O O . VAL A 1 332 ? 1.656 -14.831 -4.817 1.00 93.94 332 VAL A O 1
ATOM 2666 N N . GLY A 1 333 ? -0.425 -14.487 -5.573 1.00 92.06 333 GLY A N 1
ATOM 2667 C CA . GLY A 1 333 ? -1.084 -15.418 -4.654 1.00 92.06 333 GLY A CA 1
ATOM 2668 C C . GLY A 1 333 ? -1.513 -16.719 -5.333 1.00 92.06 333 GLY A C 1
ATOM 2669 O O . GLY A 1 333 ? -1.745 -16.747 -6.537 1.00 92.06 333 GLY A O 1
ATOM 2670 N N . GLY A 1 334 ? -1.674 -17.790 -4.547 1.00 89.31 334 GLY A N 1
ATOM 2671 C CA . GLY A 1 334 ? -2.212 -19.069 -5.036 1.00 89.31 334 GLY A CA 1
ATOM 2672 C C . GLY A 1 334 ? -1.264 -19.851 -5.951 1.00 89.31 334 GLY A C 1
ATOM 2673 O O . GLY A 1 334 ? -1.729 -20.562 -6.840 1.00 89.31 334 GLY A O 1
ATOM 2674 N N . THR A 1 335 ? 0.046 -19.710 -5.744 1.00 89.50 335 THR A N 1
ATOM 2675 C CA . THR A 1 335 ? 1.064 -20.209 -6.670 1.00 89.50 335 THR A CA 1
ATOM 2676 C C . THR A 1 335 ? 1.186 -21.731 -6.679 1.00 89.50 335 THR A C 1
ATOM 2678 O O . THR A 1 335 ? 1.095 -22.411 -5.653 1.00 89.50 335 THR A O 1
ATOM 2681 N N . THR A 1 336 ? 1.460 -22.282 -7.861 1.00 85.62 336 THR A N 1
ATOM 2682 C CA . THR A 1 336 ? 1.896 -23.672 -8.035 1.00 85.62 336 THR A CA 1
ATOM 2683 C C . THR A 1 336 ? 3.293 -23.700 -8.649 1.00 85.62 336 THR A C 1
ATOM 2685 O O . THR A 1 336 ? 3.563 -23.057 -9.666 1.00 85.62 336 THR A O 1
ATOM 2688 N N . LYS A 1 337 ? 4.207 -24.441 -8.016 1.00 85.94 337 LYS A N 1
ATOM 2689 C CA . LYS A 1 337 ? 5.627 -24.516 -8.395 1.00 85.94 337 LYS A CA 1
ATOM 2690 C C . LYS A 1 337 ? 6.020 -25.943 -8.740 1.00 85.94 337 LYS A C 1
ATOM 2692 O O . LYS A 1 337 ? 5.478 -26.899 -8.181 1.00 85.94 337 LYS A O 1
ATOM 2697 N N . ASN A 1 338 ? 7.006 -26.101 -9.622 1.00 76.75 338 ASN A N 1
ATOM 2698 C CA . ASN A 1 338 ? 7.630 -27.404 -9.855 1.00 76.75 338 ASN A CA 1
ATOM 2699 C C . ASN A 1 338 ? 8.642 -27.709 -8.728 1.00 76.75 338 ASN A C 1
ATOM 2701 O O . ASN A 1 338 ? 9.848 -27.527 -8.898 1.00 76.75 338 ASN A O 1
ATOM 2705 N N . GLY A 1 339 ? 8.157 -28.076 -7.536 1.00 74.00 339 GLY A N 1
ATOM 2706 C CA . GLY A 1 339 ? 8.994 -28.232 -6.336 1.00 74.00 339 GLY A CA 1
ATOM 2707 C C . GLY A 1 339 ? 9.534 -26.888 -5.825 1.00 74.00 339 GLY A C 1
ATOM 2708 O O . GLY A 1 339 ? 8.771 -25.939 -5.684 1.00 74.00 339 GLY A O 1
ATOM 2709 N N . SER A 1 340 ? 10.847 -26.784 -5.577 1.00 64.12 340 SER A N 1
ATOM 2710 C CA . SER A 1 340 ? 11.535 -25.507 -5.288 1.00 64.12 340 SER A CA 1
ATOM 2711 C C . SER A 1 340 ? 11.924 -24.723 -6.555 1.00 64.12 340 SER A C 1
ATOM 2713 O O . SER A 1 340 ? 12.763 -23.827 -6.494 1.00 64.12 340 SER A O 1
ATOM 2715 N N . GLY A 1 341 ? 11.404 -25.131 -7.717 1.00 69.88 341 GLY A N 1
ATOM 2716 C CA . GLY A 1 341 ? 11.735 -24.583 -9.029 1.00 69.88 341 GLY A CA 1
ATOM 2717 C C . GLY A 1 341 ? 10.892 -23.364 -9.438 1.00 69.88 341 GLY A C 1
ATOM 2718 O O . GLY A 1 341 ? 10.273 -22.724 -8.587 1.00 69.88 341 GLY A O 1
ATOM 2719 N N . PRO A 1 342 ? 10.868 -23.031 -10.744 1.00 78.75 342 PRO A N 1
ATOM 2720 C CA . PRO A 1 342 ? 10.180 -21.848 -11.254 1.00 78.75 342 PRO A CA 1
ATOM 2721 C C . PRO A 1 342 ? 8.662 -21.925 -11.056 1.00 78.75 342 PRO A C 1
ATOM 2723 O O . PRO A 1 342 ? 8.072 -23.011 -10.976 1.00 78.75 342 PRO A O 1
ATOM 2726 N N . LEU A 1 343 ? 8.050 -20.743 -11.014 1.00 82.19 343 LEU A N 1
ATOM 2727 C CA . LEU A 1 343 ? 6.606 -20.553 -10.969 1.00 82.19 343 LEU A CA 1
ATOM 2728 C C . LEU A 1 343 ? 5.959 -21.152 -12.226 1.00 82.19 343 LEU A C 1
ATOM 2730 O O . LEU A 1 343 ? 6.474 -20.983 -13.334 1.00 82.19 343 LEU A O 1
ATOM 2734 N N . LEU A 1 344 ? 4.841 -21.863 -12.058 1.00 79.44 344 LEU A N 1
ATOM 2735 C CA . LEU A 1 344 ? 4.092 -22.463 -13.168 1.00 79.44 344 LEU A CA 1
ATOM 2736 C C . LEU A 1 344 ? 2.729 -21.800 -13.386 1.00 79.44 344 LEU A C 1
ATOM 2738 O O . LEU A 1 344 ? 2.349 -21.562 -14.534 1.00 79.44 344 LEU A O 1
ATOM 2742 N N . ARG A 1 345 ? 1.980 -21.557 -12.304 1.00 74.19 345 ARG A N 1
ATOM 2743 C CA . ARG A 1 345 ? 0.661 -20.906 -12.309 1.00 74.19 345 ARG A CA 1
ATOM 2744 C C . ARG A 1 345 ? 0.455 -20.087 -11.057 1.00 74.19 345 ARG A C 1
ATOM 2746 O O . ARG A 1 345 ? 1.015 -20.512 -10.015 1.00 74.19 345 ARG A O 1
#

Sequence (345 aa):
MASAANAPSEQENRDPDRPRIRRRNRGDYTRNTPLDLEYLQRPSYCDASFALEQITQGKATGRKAPLWLRAKFQRLLFRLGCYIQKNCGKFLVVGLMIFGAFAVGLRAANLETDVEKLWVEVGGRVNRELTYTRQNIGEEAMFNPQLMIQTPREEGANVLTVDALLQHLESALRASRVHVYLYNRQWKLENLCYKSGELVTESHLDQIIEKLHPCLIITPLDCFWEGAKLQSGMVYLPGKDPLQWTNFDPKEFLEDLRKANFPVDGFEEMLEKADVGHGYMDRPCLNPADPDCPLTAPNKNSTKPFDVARALSGGCHGLSRKYMHWQEELIVGGTTKNGSGPLLR

Radius of gyration: 42.66 Å; chains: 1; bounding box: 98×60×102 Å

Organism: NCBI:txid8208

pLDDT: mean 82.79, std 18.15, range [23.08, 97.38]